Protein AF-L1IWX6-F1 (afdb_monomer)

Nearest PDB structures (foldseek):
  6d6r-assembly1_K  TM=6.798E-01  e=1.701E-07  Homo sapiens
  5vzj-assembly1_K  TM=6.288E-01  e=1.801E-07  Saccharomyces cerevisiae S288C
  2wp8-assembly1_J  TM=6.149E-01  e=2.018E-07  Saccharomyces cerevisiae
  7aju-assembly1_EK  TM=6.086E-01  e=3.369E-07  Saccharomyces cerevisiae S288C
  2ebq-assembly1_A  TM=7.224E-01  e=3.260E-01  Homo sapiens

InterPro domains:
  IPR001876 Zinc finger, RanBP2-type [PS01358] (171-190)
  IPR001876 Zinc finger, RanBP2-type [PS50199] (167-196)
  IPR001876 Zinc finger, RanBP2-type [SM00547] (169-193)
  IPR001900 Ribonuclease II/R [PF00773] (116-286)
  IPR012340 Nucleic acid-binding, OB-fold [SSF50249] (110-285)
  IPR036443 Zinc finger, RanBP2-type superfamily [SSF90209] (168-194)
  IPR050180 RNR Ribonuclease [PTHR23355] (60-284)

Mean predicted aligned error: 15.56 Å

Solvent-accessible surface area (backbone atoms only — not comparable to full-atom values): 18287 Å² total; per-residue (Å²): 124,72,45,75,34,52,41,57,80,83,85,67,50,35,61,46,78,60,82,89,91,53,73,73,55,56,33,38,52,49,69,96,63,95,78,69,79,44,23,36,27,36,31,41,70,49,96,56,88,51,78,78,87,68,96,72,85,88,78,94,72,79,46,43,36,27,38,64,77,45,74,72,38,51,63,94,38,67,70,41,51,50,53,49,51,28,45,69,72,52,56,42,82,62,81,70,80,57,78,89,49,34,60,63,50,54,93,84,51,75,74,53,99,63,83,81,81,88,63,86,88,55,73,68,49,68,88,75,62,94,84,66,54,59,40,48,57,32,38,32,77,47,66,63,95,67,79,65,81,82,65,61,68,73,66,60,72,74,75,71,88,82,85,86,78,88,75,88,46,69,43,62,32,94,84,80,56,53,77,29,59,59,86,54,66,37,33,89,86,76,61,51,65,57,70,87,65,66,62,92,87,69,57,80,81,72,72,59,40,29,41,38,36,44,34,31,42,40,52,66,52,35,45,40,85,89,19,54,46,40,54,48,35,62,74,60,69,51,59,47,77,44,83,40,90,37,100,84,73,45,56,71,34,73,45,60,51,51,60,62,78,41,36,52,41,86,47,15,64,48,86,100,51,93,63,69,56,51,71,50,59,33,35,33,46,76,91,34,81,79,44,114

Sequence (292 aa):
MYHPVRAGFSWERFHMALDDGVQGQQCVVQTKKDTKLNHWGKVKILDGDAQGSDGTGGGNSKMHQAEIVEIYGPVGNFEVELLVYQNFFGVLPSRYPEPSSWKLRSEDEESSSVPREDCTNLFVFSIDNASTRDIDDALSVEFDDEPSAEHVESDFNALQLEQEEVQQGEWSCQVCTFLNESGAVQCSMCETKRSLLAGPADVPLVSGNCKLGIHVSDVASRIGGESGLFSWAKERASSAYHHGPVDDGSKDGSVPMLPPTLAHGVLSLNEGQVRPAVTLWLEIKDFKVVRR

Secondary structure (DSSP, 8-state):
-EEEEE--SSSS-BB----SS-TT--EEEE-SS---SSEEEEEEE----------S-S-----EEEEEEEEEEETT-HHHHHHHHHHHTT-SS--PPPGGGS-PPPSSS-SSSSPPP--TTS-EE----TT-----EEEEEEE-S---TTSHHHHHTT----------S-EE-TTT--EE-TT-SB-TTT--B---S--TTSS------EEEEEEEE-HHHHS-TTSHHHHHHHHH-S-EEESS--TTS-S-EEE-SS-HHIIIIITS--TTS---EEEEEEEEETTEEEE-

Foldseek 3Di:
DKFKWAADDDDWWTWGADDDPDGGATATEDEPDDDDHQWIFIKDWDPDQPPPPDPDDDDPRRHTYIYTPGTQTHHPDPQSVVVNVCVVVCVPPNDADDPVQQPWDDPPPPLDPDDDDDPVPFDKADQDFPPDLQAFKIKGKDWPPDPPPVPPVVLVVVDDDDDDDLDQAWAQDPPRRDTHHSPDQADPGPRHGDDPPDHPVRDPPRFIKMKMKMWGFPPCNTGPCPTPLVVQLVVLVFKDWAQHQDPVRHRIDIRGSGDCCCSSHQRHPDPPDDGDTDIDIFTAGSNDTPDD

Structure (mmCIF, N/CA/C/O backbone):
data_AF-L1IWX6-F1
#
_entry.id   AF-L1IWX6-F1
#
loop_
_atom_site.group_PDB
_atom_site.id
_atom_site.type_symbol
_atom_site.label_atom_id
_atom_site.label_alt_id
_atom_site.label_comp_id
_atom_site.label_asym_id
_atom_site.label_entity_id
_atom_site.label_seq_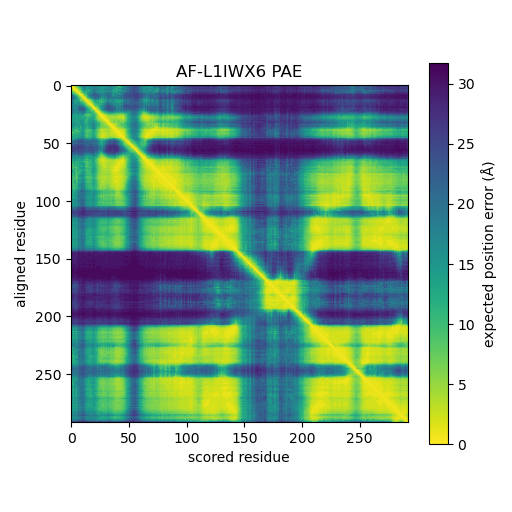id
_atom_site.pdbx_PDB_ins_code
_atom_site.Cartn_x
_atom_site.Cartn_y
_atom_site.Cartn_z
_atom_site.occupancy
_atom_site.B_iso_or_equiv
_atom_site.auth_seq_id
_atom_site.auth_comp_id
_atom_site.auth_asym_id
_atom_site.auth_atom_id
_atom_site.pdbx_PDB_model_num
ATOM 1 N N . MET A 1 1 ? 24.068 -5.281 -17.047 1.00 35.38 1 MET A N 1
ATOM 2 C CA . MET A 1 1 ? 23.276 -4.169 -16.483 1.00 35.38 1 MET A CA 1
ATOM 3 C C . MET A 1 1 ? 22.898 -3.251 -17.640 1.00 35.38 1 MET A C 1
ATOM 5 O O . MET A 1 1 ? 23.732 -3.067 -18.520 1.00 35.38 1 MET A O 1
ATOM 9 N N . TYR A 1 2 ? 21.643 -2.814 -17.734 1.00 37.25 2 TYR A N 1
ATOM 10 C CA . TYR A 1 2 ? 21.159 -1.994 -18.851 1.00 37.25 2 TYR A CA 1
ATOM 11 C C . TYR A 1 2 ? 21.001 -0.546 -18.392 1.00 37.25 2 TYR A C 1
ATOM 13 O O . TYR A 1 2 ? 20.468 -0.312 -17.314 1.00 37.25 2 TYR A O 1
ATOM 21 N N . HIS A 1 3 ? 21.434 0.403 -19.216 1.00 41.44 3 HIS A N 1
ATOM 22 C CA . HIS A 1 3 ? 21.576 1.806 -18.831 1.00 41.44 3 HIS A CA 1
ATOM 23 C C . HIS A 1 3 ? 20.904 2.724 -19.867 1.00 41.44 3 HIS A C 1
ATOM 25 O O . HIS A 1 3 ? 21.158 2.530 -21.061 1.00 41.44 3 HIS A O 1
ATOM 31 N N . PRO A 1 4 ? 20.038 3.679 -19.472 1.00 37.56 4 PRO A N 1
ATOM 32 C CA . PRO A 1 4 ? 19.545 4.711 -20.379 1.00 37.56 4 PRO A CA 1
ATOM 33 C C . PRO A 1 4 ? 20.636 5.711 -20.791 1.00 37.56 4 PRO A C 1
ATOM 35 O O . PRO A 1 4 ? 21.385 6.225 -19.964 1.00 37.56 4 PRO A O 1
ATOM 38 N N . VAL A 1 5 ? 20.721 6.011 -22.086 1.00 49.03 5 VAL A N 1
ATOM 39 C CA . VAL A 1 5 ? 21.754 6.895 -22.651 1.00 49.03 5 VAL A CA 1
ATOM 40 C C . VAL A 1 5 ? 21.123 8.065 -23.403 1.00 49.03 5 VAL A C 1
ATOM 42 O O . VAL A 1 5 ? 20.179 7.869 -24.169 1.00 49.03 5 VAL A O 1
ATOM 45 N N . ARG A 1 6 ? 21.677 9.273 -23.216 1.00 42.31 6 ARG A N 1
ATOM 46 C CA . ARG A 1 6 ? 21.321 10.487 -23.966 1.00 42.31 6 ARG A CA 1
ATOM 47 C C . ARG A 1 6 ? 22.256 10.656 -25.167 1.00 42.31 6 ARG A C 1
ATOM 49 O O . ARG A 1 6 ? 23.465 10.811 -25.014 1.00 42.31 6 ARG A O 1
ATOM 56 N N . ALA A 1 7 ? 21.696 10.651 -26.372 1.00 42.41 7 ALA A N 1
ATOM 57 C CA . ALA A 1 7 ? 22.462 10.814 -27.609 1.00 42.41 7 ALA A CA 1
ATOM 58 C C . ALA A 1 7 ? 22.815 12.284 -27.907 1.00 42.41 7 ALA A C 1
ATOM 60 O O . ALA A 1 7 ? 21.914 13.075 -28.192 1.00 42.41 7 ALA A O 1
ATOM 61 N N . GLY A 1 8 ? 24.109 12.632 -27.904 1.00 33.03 8 GLY A N 1
ATOM 62 C CA . GLY A 1 8 ? 24.638 13.939 -28.324 1.00 33.03 8 GLY A CA 1
ATOM 63 C C . GLY A 1 8 ? 25.675 13.814 -29.455 1.00 33.03 8 GLY A C 1
ATOM 64 O O . GLY A 1 8 ? 26.733 13.254 -29.236 1.00 33.03 8 GLY A O 1
ATOM 65 N N . PHE A 1 9 ? 25.317 14.330 -30.638 1.00 30.45 9 PHE A N 1
ATOM 66 C CA . PHE A 1 9 ? 26.059 14.615 -31.891 1.00 30.45 9 PHE A CA 1
ATOM 67 C C . PHE A 1 9 ? 27.209 13.720 -32.442 1.00 30.45 9 PHE A C 1
ATOM 69 O O . PHE A 1 9 ? 28.289 13.611 -31.882 1.00 30.45 9 PHE A O 1
ATOM 76 N N . SER A 1 10 ? 26.923 13.242 -33.672 1.00 32.47 10 SER A N 1
ATOM 77 C CA . SER A 1 10 ? 27.708 12.771 -34.842 1.00 32.47 10 SER A CA 1
ATOM 78 C C . SER A 1 10 ? 28.975 11.916 -34.674 1.00 32.47 10 SER A C 1
ATOM 80 O O . SER A 1 10 ? 30.010 12.405 -34.239 1.00 32.47 10 SER A O 1
ATOM 82 N N . TRP A 1 11 ? 28.870 10.689 -35.210 1.00 28.22 11 TRP A N 1
ATOM 83 C CA . TRP A 1 11 ? 29.859 9.604 -35.318 1.00 28.22 11 TRP A CA 1
ATOM 84 C C . TRP A 1 11 ? 30.532 9.217 -33.980 1.00 28.22 11 TRP A C 1
ATOM 86 O O . TRP A 1 11 ? 31.522 9.793 -33.552 1.00 28.22 11 TRP A O 1
ATOM 96 N N . GLU A 1 12 ? 29.974 8.171 -33.355 1.00 36.91 12 GLU A N 1
ATOM 97 C CA . GLU A 1 12 ? 30.611 7.281 -32.361 1.00 36.91 12 GLU A CA 1
ATOM 98 C C . GLU A 1 12 ? 30.847 7.731 -30.902 1.00 36.91 12 GLU A C 1
ATOM 100 O O . GLU A 1 12 ? 31.633 7.082 -30.213 1.00 36.91 12 GLU A O 1
ATOM 105 N N . ARG A 1 13 ? 30.157 8.729 -30.329 1.00 34.16 13 ARG A N 1
ATOM 106 C CA . ARG A 1 13 ? 30.254 8.966 -28.865 1.00 34.16 13 ARG A CA 1
ATOM 107 C C . ARG A 1 13 ? 28.919 9.329 -28.224 1.00 34.16 13 ARG A C 1
ATOM 109 O O . ARG A 1 13 ? 28.219 10.218 -28.691 1.00 34.16 13 ARG A O 1
ATOM 116 N N . PHE A 1 14 ? 28.574 8.640 -27.136 1.00 44.06 14 PHE A N 1
ATOM 117 C CA . PHE A 1 14 ? 27.436 8.983 -26.286 1.00 44.06 14 PHE A CA 1
ATOM 118 C C . PHE A 1 14 ? 27.956 9.283 -24.876 1.00 44.06 14 PHE A C 1
ATOM 120 O O . PHE A 1 14 ? 28.837 8.590 -24.370 1.00 44.06 14 PHE A O 1
ATOM 127 N N . HIS A 1 15 ? 27.418 10.317 -24.231 1.00 37.91 15 HIS A N 1
ATOM 128 C CA . HIS A 1 15 ? 27.777 10.673 -22.860 1.00 37.91 15 HIS A CA 1
ATOM 129 C C . HIS A 1 15 ? 26.717 10.114 -21.909 1.00 37.91 15 HIS A C 1
ATOM 131 O O . HIS A 1 15 ? 25.541 10.471 -21.992 1.00 37.91 15 HIS A O 1
ATOM 137 N N . MET A 1 16 ? 27.133 9.204 -21.032 1.00 40.75 16 MET A N 1
ATOM 138 C CA . MET A 1 16 ? 26.275 8.568 -20.037 1.00 40.75 16 MET A CA 1
ATOM 139 C C . MET A 1 16 ? 26.401 9.299 -18.693 1.00 40.75 16 MET A C 1
ATOM 141 O O . MET A 1 16 ? 27.490 9.732 -18.320 1.00 40.75 16 MET A O 1
ATOM 145 N N . ALA A 1 17 ? 25.298 9.408 -17.958 1.00 34.50 17 ALA A N 1
ATOM 146 C CA . ALA A 1 17 ? 25.289 9.780 -16.547 1.00 34.50 17 ALA A CA 1
ATOM 147 C C . ALA A 1 17 ? 24.330 8.828 -15.826 1.00 34.50 17 ALA A C 1
ATOM 149 O O . ALA A 1 17 ? 23.125 9.037 -15.891 1.00 34.50 17 ALA A O 1
ATOM 150 N N . LEU A 1 18 ? 24.855 7.754 -15.225 1.00 34.41 18 LEU A N 1
ATOM 151 C CA . LEU A 1 18 ? 24.125 6.845 -14.328 1.00 34.41 18 LEU A CA 1
ATOM 152 C C . LEU A 1 18 ? 25.077 6.313 -13.248 1.00 34.41 18 LEU A C 1
ATOM 154 O O . LEU A 1 18 ? 26.278 6.205 -13.498 1.00 34.41 18 LEU A O 1
ATOM 158 N N . ASP A 1 19 ? 24.531 6.037 -12.065 1.00 37.28 19 ASP A N 1
ATOM 159 C CA . ASP A 1 19 ? 25.237 6.131 -10.779 1.00 37.28 19 ASP A CA 1
ATOM 160 C C . ASP A 1 19 ? 25.902 4.843 -10.236 1.00 37.28 19 ASP A C 1
ATOM 162 O O . ASP A 1 19 ? 25.671 3.744 -10.739 1.00 37.28 19 ASP A O 1
ATOM 166 N N . ASP A 1 20 ? 26.706 5.053 -9.182 1.00 36.31 20 ASP A N 1
ATOM 167 C CA . ASP A 1 20 ? 27.407 4.145 -8.254 1.00 36.31 20 ASP A CA 1
ATOM 168 C C . ASP A 1 20 ? 28.537 3.265 -8.814 1.00 36.31 20 ASP A C 1
ATOM 170 O O . ASP A 1 20 ? 28.465 2.045 -8.949 1.00 36.31 20 ASP A O 1
ATOM 174 N N . GLY A 1 21 ? 29.662 3.940 -9.075 1.00 39.91 21 GLY A N 1
ATOM 175 C CA . GLY A 1 21 ? 30.979 3.357 -9.373 1.00 39.91 21 GLY A CA 1
ATOM 176 C C . GLY A 1 21 ? 31.579 3.848 -10.691 1.00 39.91 21 GLY A C 1
ATOM 177 O O . GLY A 1 21 ? 32.791 3.778 -10.888 1.00 39.91 21 GLY A O 1
ATOM 178 N N . VAL A 1 22 ? 30.730 4.390 -11.571 1.00 41.56 22 VAL A N 1
ATOM 179 C CA . VAL A 1 22 ? 31.075 4.832 -12.932 1.00 41.56 22 VAL A CA 1
ATOM 180 C C . VAL A 1 22 ? 30.471 6.217 -13.228 1.00 41.56 22 VAL A C 1
ATOM 182 O O . VAL A 1 22 ? 30.052 6.520 -14.343 1.00 41.56 22 VAL A O 1
ATOM 185 N N . GLN A 1 23 ? 30.426 7.108 -12.233 1.00 41.16 23 GLN A N 1
ATOM 186 C CA . GLN A 1 23 ? 30.098 8.510 -12.496 1.00 41.16 23 GLN A CA 1
ATOM 187 C C . GLN A 1 23 ? 31.143 9.110 -13.458 1.00 41.16 23 GLN A C 1
ATOM 189 O O . GLN A 1 23 ? 32.329 9.194 -13.142 1.00 41.16 23 GLN A O 1
ATOM 194 N N . GLY A 1 24 ? 30.702 9.519 -14.651 1.00 48.25 24 GLY A N 1
ATOM 195 C CA . GLY A 1 24 ? 31.499 10.316 -15.591 1.00 48.25 24 GLY A CA 1
ATOM 196 C C . GLY A 1 24 ? 32.374 9.553 -16.592 1.00 48.25 24 GLY A C 1
ATOM 197 O O . GLY A 1 24 ? 33.149 10.196 -17.302 1.00 48.25 24 GLY A O 1
ATOM 198 N N . GLN A 1 25 ? 32.272 8.223 -16.707 1.00 50.91 25 GLN A N 1
ATOM 199 C CA . GLN A 1 25 ? 33.021 7.508 -17.750 1.00 50.91 25 GLN A CA 1
ATOM 200 C C . GLN A 1 25 ? 32.305 7.565 -19.101 1.00 50.91 25 GLN A C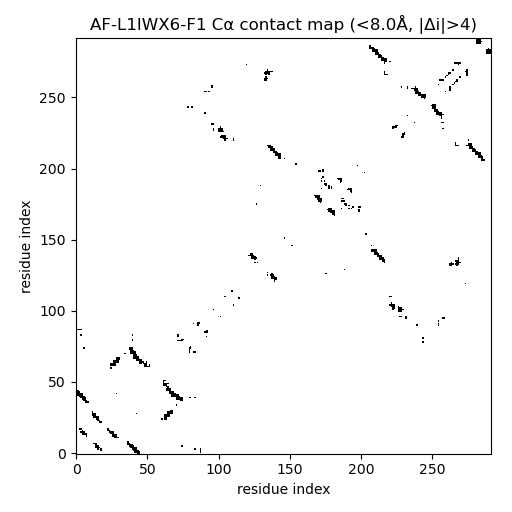 1
ATOM 202 O O . GLN A 1 25 ? 31.121 7.258 -19.235 1.00 50.91 25 GLN A O 1
ATOM 207 N N . GLN A 1 26 ? 33.059 7.958 -20.124 1.00 56.00 26 GLN A N 1
ATOM 208 C CA . GLN A 1 26 ? 32.601 7.969 -21.506 1.00 56.00 26 GLN A CA 1
ATOM 209 C C . GLN A 1 26 ? 32.576 6.538 -22.054 1.00 56.00 26 GLN A C 1
ATOM 211 O O . GLN A 1 26 ? 33.509 5.763 -21.828 1.00 56.00 26 GLN A O 1
ATOM 216 N N . CYS A 1 27 ? 31.523 6.198 -22.797 1.00 62.31 27 CYS A N 1
ATOM 217 C CA . CYS A 1 27 ? 31.422 4.931 -23.507 1.00 62.31 27 CYS A CA 1
ATOM 218 C C . CYS A 1 27 ? 31.200 5.165 -25.005 1.00 62.31 27 CYS A C 1
ATOM 220 O O . CYS A 1 27 ? 30.524 6.106 -25.430 1.00 62.31 27 CYS A O 1
ATOM 222 N N . VAL A 1 28 ? 31.789 4.294 -25.822 1.00 70.81 28 VAL A N 1
ATOM 223 C CA . VAL A 1 28 ? 31.515 4.250 -27.260 1.00 70.81 28 VAL A CA 1
ATOM 224 C C . VAL A 1 28 ? 30.381 3.269 -27.471 1.00 70.81 28 VAL A C 1
ATOM 226 O O . VAL A 1 28 ? 30.522 2.074 -27.211 1.00 70.81 28 VAL A O 1
ATOM 229 N N . VAL A 1 29 ? 29.245 3.782 -27.935 1.00 70.88 29 VAL A N 1
ATOM 230 C CA . VAL A 1 29 ? 28.080 2.956 -28.238 1.00 70.88 29 VAL A CA 1
ATOM 231 C C . VAL A 1 29 ? 28.021 2.724 -29.741 1.00 70.88 29 VAL A C 1
ATOM 233 O O . VAL A 1 29 ? 27.907 3.670 -30.521 1.00 70.88 29 VAL A O 1
ATOM 236 N N . GLN A 1 30 ? 28.080 1.460 -30.141 1.00 70.50 30 GLN A N 1
ATOM 237 C CA . GLN A 1 30 ? 27.896 1.034 -31.520 1.00 70.50 30 GLN A CA 1
ATOM 238 C C . GLN A 1 30 ? 26.435 0.641 -31.764 1.00 70.50 30 GLN A C 1
ATOM 240 O O . GLN A 1 30 ? 25.735 0.137 -30.883 1.00 70.50 30 GLN A O 1
ATOM 245 N N . THR A 1 31 ? 25.957 0.871 -32.984 1.00 68.38 31 THR A N 1
ATOM 246 C CA . THR A 1 31 ? 24.600 0.507 -33.396 1.00 68.38 31 THR A CA 1
ATOM 247 C C . THR A 1 31 ? 24.588 0.072 -34.854 1.00 68.38 31 THR A C 1
ATOM 249 O O . THR A 1 31 ? 25.222 0.691 -35.703 1.00 68.38 31 THR A O 1
ATOM 252 N N . LYS A 1 32 ? 23.844 -0.998 -35.147 1.00 69.25 32 LYS A N 1
ATOM 253 C CA . LYS A 1 32 ? 23.510 -1.422 -36.519 1.00 69.25 32 LYS A CA 1
ATOM 254 C C . LYS A 1 32 ? 22.160 -0.871 -36.989 1.00 69.25 32 LYS A C 1
ATOM 256 O O . LYS A 1 32 ? 21.778 -1.088 -38.133 1.00 69.25 32 LYS A O 1
ATOM 261 N N . LYS A 1 33 ? 21.413 -0.226 -36.087 1.00 65.94 33 LYS A N 1
ATOM 262 C CA . LYS A 1 33 ? 20.108 0.387 -36.348 1.00 65.94 33 LYS A CA 1
ATOM 263 C C . LYS A 1 33 ? 20.284 1.888 -36.531 1.00 65.94 33 LYS A C 1
ATOM 265 O O . LYS A 1 33 ? 21.056 2.499 -35.789 1.00 65.94 33 LYS A O 1
ATOM 270 N N . ASP A 1 34 ? 19.520 2.471 -37.449 1.00 70.44 34 ASP A N 1
ATOM 271 C CA . ASP A 1 34 ? 19.434 3.923 -37.580 1.00 70.44 34 ASP A CA 1
ATOM 272 C C . ASP A 1 34 ? 18.938 4.538 -36.269 1.00 70.44 34 ASP A C 1
ATOM 274 O O . ASP A 1 34 ? 17.900 4.156 -35.723 1.00 70.44 34 ASP A O 1
ATOM 278 N N . THR A 1 35 ? 19.694 5.502 -35.756 1.00 65.25 35 THR A N 1
ATOM 279 C CA . THR A 1 35 ? 19.360 6.236 -34.534 1.00 65.25 35 THR A CA 1
ATOM 280 C C . THR A 1 35 ? 18.972 7.667 -34.853 1.00 65.25 35 THR A C 1
ATOM 282 O O . THR A 1 35 ? 19.509 8.276 -35.778 1.00 65.25 35 THR A O 1
ATOM 285 N N . LYS A 1 36 ? 18.093 8.244 -34.032 1.00 67.69 36 LYS A N 1
ATOM 286 C CA . LYS A 1 36 ? 17.776 9.674 -34.061 1.00 67.69 36 LYS A CA 1
ATOM 287 C C . LYS A 1 36 ? 18.486 10.389 -32.913 1.00 67.69 36 LYS A C 1
ATOM 289 O O . LYS A 1 36 ? 18.627 9.843 -31.821 1.00 67.69 36 LYS A O 1
ATOM 294 N N . LEU A 1 37 ? 18.929 11.619 -33.167 1.00 67.75 37 LEU A N 1
ATOM 295 C CA . LEU A 1 37 ? 19.516 12.491 -32.145 1.00 67.75 37 LEU A CA 1
ATOM 296 C C . LEU A 1 37 ? 18.509 12.755 -31.015 1.00 67.75 37 LEU A C 1
ATOM 298 O O . LEU A 1 37 ? 17.300 12.747 -31.253 1.00 67.75 37 LEU A O 1
ATOM 302 N N . ASN A 1 38 ? 19.005 13.023 -29.802 1.00 73.00 38 ASN A N 1
ATOM 303 C CA . ASN A 1 38 ? 18.179 13.329 -28.628 1.00 73.00 38 ASN A CA 1
ATOM 304 C C . ASN A 1 38 ? 17.106 12.269 -28.345 1.00 73.00 38 ASN A C 1
ATOM 306 O O . ASN A 1 38 ? 15.947 12.610 -28.130 1.00 73.00 38 ASN A O 1
ATOM 310 N N . HIS A 1 39 ? 17.479 10.992 -28.379 1.00 80.81 39 HIS A N 1
ATOM 311 C CA . HIS A 1 39 ? 16.617 9.898 -27.945 1.00 80.81 39 HIS A CA 1
ATOM 312 C C . HIS A 1 39 ? 17.249 9.155 -26.773 1.00 80.81 39 HIS A C 1
ATOM 314 O O . HIS A 1 39 ? 18.473 9.020 -26.701 1.00 80.81 39 HIS A O 1
ATOM 320 N N . TRP A 1 40 ? 16.395 8.672 -25.879 1.00 80.94 40 TRP A N 1
ATOM 321 C CA . TRP A 1 40 ? 16.743 7.695 -24.867 1.00 80.94 40 TRP A CA 1
ATOM 322 C C . TRP A 1 40 ? 16.893 6.318 -25.505 1.00 80.94 40 TRP A C 1
ATOM 324 O O . TRP A 1 40 ? 16.061 5.898 -26.313 1.00 80.94 40 TRP A O 1
ATOM 334 N N . GLY A 1 41 ? 17.937 5.595 -25.116 1.00 80.44 41 GLY A N 1
ATOM 335 C CA . GLY A 1 41 ? 18.148 4.214 -25.534 1.00 80.44 41 GLY A CA 1
ATOM 336 C C . GLY A 1 41 ? 18.730 3.359 -24.421 1.00 80.44 41 GLY A C 1
ATOM 337 O O . GLY A 1 41 ? 19.444 3.856 -23.556 1.00 80.44 41 GLY A O 1
ATOM 338 N N . LYS A 1 42 ? 18.415 2.067 -24.458 1.00 79.81 42 LYS A N 1
ATOM 339 C CA . LYS A 1 42 ? 18.952 1.030 -23.582 1.00 79.81 42 LYS A CA 1
ATOM 340 C C . LYS A 1 42 ? 20.201 0.442 -24.220 1.00 79.81 42 LYS A C 1
ATOM 342 O O . LYS A 1 42 ? 20.129 -0.062 -25.342 1.00 79.81 42 LYS A O 1
ATOM 347 N N . VAL A 1 43 ? 21.318 0.448 -23.501 1.00 78.00 43 VAL A N 1
ATOM 348 C CA . VAL A 1 43 ? 22.569 -0.153 -23.987 1.00 78.00 43 VAL A CA 1
ATOM 349 C C . VAL A 1 43 ? 22.960 -1.397 -23.198 1.00 78.00 43 VAL A C 1
ATOM 351 O O . VAL A 1 43 ? 22.650 -1.519 -22.011 1.00 78.00 43 VAL A O 1
ATOM 354 N N . LYS A 1 44 ? 23.658 -2.319 -23.861 1.00 77.88 44 LYS A N 1
ATOM 355 C CA . LYS A 1 44 ? 24.363 -3.445 -23.244 1.00 77.88 44 LYS A CA 1
ATOM 356 C C . LYS A 1 44 ? 25.859 -3.157 -23.305 1.00 77.88 44 LYS A C 1
ATOM 358 O O . LYS A 1 44 ? 26.405 -3.047 -24.399 1.00 77.88 44 LYS A O 1
ATOM 363 N N . ILE A 1 45 ? 26.509 -3.046 -22.148 1.00 79.12 45 ILE A N 1
ATOM 364 C CA . ILE A 1 45 ? 27.972 -2.940 -22.080 1.00 79.12 45 ILE A CA 1
ATOM 365 C C . ILE A 1 45 ? 28.580 -4.249 -22.595 1.00 79.12 45 ILE A C 1
ATOM 367 O O . ILE A 1 45 ? 28.116 -5.333 -22.235 1.00 79.12 45 ILE A O 1
ATOM 371 N N . LEU A 1 46 ? 29.570 -4.136 -23.476 1.00 78.44 46 LEU A N 1
ATOM 372 C CA . LEU A 1 46 ? 30.306 -5.264 -24.028 1.00 78.44 46 LEU A CA 1
ATOM 373 C C . LEU A 1 46 ? 31.537 -5.521 -23.159 1.00 78.44 46 LEU A C 1
ATOM 375 O O . LEU A 1 46 ? 32.296 -4.598 -22.855 1.00 78.44 46 LEU A O 1
ATOM 379 N N . ASP A 1 47 ? 31.741 -6.778 -22.776 1.00 68.75 47 ASP A N 1
ATOM 380 C CA . ASP A 1 47 ? 32.946 -7.196 -22.067 1.00 68.75 47 ASP A CA 1
ATOM 381 C C . ASP A 1 47 ? 34.117 -7.186 -23.058 1.00 68.75 47 ASP A C 1
ATOM 383 O O . ASP A 1 47 ? 34.263 -8.081 -23.891 1.00 68.75 47 ASP A O 1
ATOM 387 N N . GLY A 1 48 ? 34.922 -6.126 -23.018 1.00 59.50 48 GLY A N 1
ATOM 388 C CA . GLY A 1 48 ? 36.051 -5.967 -23.924 1.00 59.50 48 GLY A CA 1
ATOM 389 C C . GLY A 1 48 ? 36.871 -4.723 -23.620 1.00 59.50 48 GLY A C 1
ATOM 390 O O . GLY A 1 48 ? 36.391 -3.595 -23.725 1.00 59.50 48 GLY A O 1
ATOM 391 N N . ASP A 1 49 ? 38.134 -4.935 -23.264 1.00 47.78 49 ASP A N 1
ATOM 392 C CA . ASP A 1 49 ? 39.149 -3.894 -23.179 1.00 47.78 49 ASP A CA 1
ATOM 393 C C . ASP A 1 49 ? 39.415 -3.369 -24.589 1.00 47.78 49 ASP A C 1
ATOM 395 O O . ASP A 1 49 ? 40.225 -3.926 -25.330 1.00 47.78 49 ASP A O 1
ATOM 399 N N . ALA A 1 50 ? 38.757 -2.282 -24.982 1.00 48.38 50 ALA A N 1
ATOM 400 C CA . ALA A 1 50 ? 39.268 -1.502 -26.092 1.00 48.38 50 ALA A CA 1
ATOM 401 C C . ALA A 1 50 ? 40.553 -0.817 -25.606 1.00 48.38 50 ALA A C 1
ATOM 403 O O . ALA A 1 50 ? 40.510 0.168 -24.866 1.00 48.38 50 ALA A O 1
ATOM 404 N N . GLN A 1 51 ? 41.712 -1.352 -25.999 1.00 43.28 51 GLN A N 1
ATOM 405 C CA . GLN A 1 51 ? 42.939 -0.565 -26.018 1.00 43.28 51 GLN A CA 1
ATOM 406 C C . GLN A 1 51 ? 42.701 0.604 -26.975 1.00 43.28 51 GLN A C 1
ATOM 408 O O . GLN A 1 51 ? 42.753 0.445 -28.192 1.00 43.28 51 GLN A O 1
ATOM 413 N N . GLY A 1 52 ? 42.391 1.775 -26.423 1.00 43.75 52 GLY A N 1
ATOM 414 C CA . GLY A 1 52 ? 42.404 3.015 -27.179 1.00 43.75 52 GLY A CA 1
ATOM 415 C C . GLY A 1 52 ? 43.842 3.318 -27.572 1.00 43.75 52 GLY A C 1
ATOM 416 O O . GLY A 1 52 ? 44.604 3.860 -26.776 1.00 43.75 52 GLY A O 1
ATOM 417 N N . SER A 1 53 ? 44.237 2.943 -28.785 1.00 40.88 53 SER A N 1
ATOM 418 C CA . SER A 1 53 ? 45.426 3.499 -29.414 1.00 40.88 53 SER A CA 1
ATOM 419 C C . SER A 1 53 ? 45.070 4.887 -29.933 1.00 40.88 53 SER A C 1
ATOM 421 O O . SER A 1 53 ? 44.746 5.042 -31.106 1.00 40.88 53 SER A O 1
ATOM 423 N N . ASP A 1 54 ? 45.121 5.889 -29.061 1.00 40.00 54 ASP A N 1
ATOM 424 C CA . ASP A 1 54 ? 45.326 7.257 -29.518 1.00 40.00 54 ASP A CA 1
ATOM 425 C C . ASP A 1 54 ? 46.639 7.752 -28.926 1.00 40.00 54 ASP A C 1
ATOM 427 O O . ASP A 1 54 ? 46.796 7.995 -27.726 1.00 40.00 54 ASP A O 1
ATOM 431 N N . GLY A 1 55 ? 47.644 7.800 -29.796 1.00 47.44 55 GLY A N 1
ATOM 432 C CA . GLY A 1 55 ? 48.916 8.414 -29.491 1.00 47.44 55 GLY A CA 1
ATOM 433 C C . GLY A 1 55 ? 48.695 9.904 -29.313 1.00 47.44 55 GLY A C 1
ATOM 434 O O . GLY A 1 55 ? 48.646 10.628 -30.295 1.00 47.44 55 GLY A O 1
ATOM 435 N N . THR A 1 56 ? 48.535 10.353 -28.073 1.00 39.97 56 THR A N 1
ATOM 436 C CA . THR A 1 56 ? 49.182 11.537 -27.482 1.00 39.97 56 THR A CA 1
ATOM 437 C C . THR A 1 56 ? 48.596 11.804 -26.090 1.00 39.97 56 THR A C 1
ATOM 439 O O . THR A 1 56 ? 47.500 12.317 -25.947 1.00 39.97 56 THR A O 1
ATOM 442 N N . GLY A 1 57 ? 49.383 11.486 -25.058 1.00 39.56 57 GLY A N 1
ATOM 443 C CA . GLY A 1 57 ? 49.394 12.199 -23.775 1.00 39.56 57 GLY A CA 1
ATOM 444 C C . GLY A 1 57 ? 48.195 12.052 -22.825 1.00 39.56 57 GLY A C 1
ATOM 445 O O . GLY A 1 57 ? 47.217 12.772 -22.934 1.00 39.56 57 GLY A O 1
ATOM 446 N N . GLY A 1 58 ? 48.401 11.277 -21.753 1.00 37.28 58 GLY A N 1
ATOM 447 C CA . GLY A 1 58 ? 47.922 11.637 -20.409 1.00 37.28 58 GLY A CA 1
ATOM 448 C C . GLY A 1 58 ? 46.519 11.171 -20.001 1.00 37.28 58 GLY A C 1
ATOM 449 O O . GLY A 1 58 ? 45.571 11.940 -20.065 1.00 37.28 58 GLY A O 1
ATOM 450 N N . GLY A 1 59 ? 46.434 9.959 -19.438 1.00 41.31 59 GLY A N 1
ATOM 451 C CA . GLY A 1 59 ? 45.284 9.476 -18.660 1.00 41.31 59 GLY A CA 1
ATOM 452 C C . GLY A 1 59 ? 44.704 8.170 -19.203 1.00 41.31 59 GLY A C 1
ATOM 453 O O . GLY A 1 59 ? 43.964 8.177 -20.178 1.00 41.31 59 GLY A O 1
ATOM 454 N N . ASN A 1 60 ? 45.023 7.036 -18.570 1.00 43.81 60 ASN A N 1
ATOM 455 C CA . ASN A 1 60 ? 44.462 5.721 -18.912 1.00 43.81 60 ASN A CA 1
ATOM 456 C C . ASN A 1 60 ? 42.993 5.622 -18.447 1.00 43.81 60 ASN A C 1
ATOM 458 O O . ASN A 1 60 ? 42.670 4.914 -17.495 1.00 43.81 60 ASN A O 1
ATOM 462 N N . SER A 1 61 ? 42.088 6.348 -19.100 1.00 53.88 61 SER A N 1
ATOM 463 C CA . SER A 1 61 ? 40.647 6.143 -18.955 1.00 53.88 61 SER A CA 1
ATOM 464 C C . SER A 1 61 ? 40.224 5.061 -19.943 1.00 53.88 61 SER A C 1
ATOM 466 O O . SER A 1 61 ? 40.098 5.301 -21.140 1.00 53.88 61 SER A O 1
ATOM 468 N N . LYS A 1 62 ? 40.060 3.836 -19.443 1.00 60.25 62 LYS A N 1
ATOM 469 C CA . LYS A 1 62 ? 39.578 2.687 -20.214 1.00 60.25 62 LYS A CA 1
ATOM 470 C C . LYS A 1 62 ? 38.183 3.007 -20.764 1.00 60.25 62 LYS A C 1
ATOM 472 O O . LYS A 1 62 ? 37.239 3.156 -19.996 1.00 60.25 62 LYS A O 1
ATOM 477 N N . MET A 1 63 ? 38.068 3.178 -22.079 1.00 61.78 63 MET A N 1
ATOM 478 C CA . MET A 1 63 ? 36.809 3.565 -22.715 1.00 61.78 63 MET A CA 1
ATOM 479 C C . MET A 1 63 ? 35.959 2.316 -22.959 1.00 61.78 63 MET A C 1
ATOM 481 O O . MET A 1 63 ? 36.346 1.426 -23.716 1.00 61.78 63 MET A O 1
ATOM 485 N N . HIS A 1 64 ? 34.815 2.232 -22.285 1.00 68.31 64 HIS A N 1
ATOM 486 C CA . HIS A 1 64 ? 33.926 1.076 -22.367 1.00 68.31 64 HIS A CA 1
ATOM 487 C C . HIS A 1 64 ? 33.161 1.057 -23.697 1.00 68.31 64 HIS A C 1
ATOM 489 O O . HIS A 1 64 ? 32.684 2.096 -24.158 1.00 68.31 64 HIS A O 1
ATOM 495 N N . GLN A 1 65 ? 33.022 -0.122 -24.310 1.00 75.69 65 GLN A N 1
ATOM 496 C CA . GLN A 1 65 ? 32.177 -0.316 -25.491 1.00 75.69 65 GLN A CA 1
ATOM 497 C C . GLN A 1 65 ? 30.783 -0.803 -25.092 1.00 75.69 65 GLN A C 1
ATOM 499 O O . GLN A 1 65 ? 30.626 -1.558 -24.132 1.00 75.69 65 GLN A O 1
ATOM 504 N N . ALA A 1 66 ? 29.765 -0.389 -25.839 1.00 77.81 66 ALA A N 1
ATOM 505 C CA . ALA A 1 66 ? 28.391 -0.827 -25.635 1.00 77.81 66 ALA A CA 1
ATOM 506 C C . ALA A 1 66 ? 27.635 -0.961 -26.963 1.00 77.81 66 ALA A C 1
ATOM 508 O O . ALA A 1 66 ? 27.995 -0.337 -27.958 1.00 77.81 66 ALA A O 1
ATOM 509 N N . GLU A 1 67 ? 26.559 -1.741 -26.971 1.00 79.50 67 GLU A N 1
ATOM 510 C CA . GLU A 1 67 ? 25.643 -1.869 -28.109 1.00 79.50 67 GLU A CA 1
ATOM 511 C C . GLU A 1 67 ? 24.245 -1.360 -27.735 1.00 79.50 67 GLU A C 1
ATOM 513 O O . GLU A 1 67 ? 23.756 -1.635 -26.634 1.00 79.50 67 GLU A O 1
ATOM 518 N N . ILE A 1 68 ? 23.583 -0.639 -28.648 1.00 81.00 68 ILE A N 1
ATOM 519 C CA . ILE A 1 68 ? 22.169 -0.264 -28.480 1.00 81.00 68 ILE A CA 1
ATOM 520 C C . ILE A 1 68 ? 21.285 -1.505 -28.601 1.00 81.00 68 ILE A C 1
ATOM 522 O O . ILE A 1 68 ? 21.245 -2.171 -29.634 1.00 81.00 68 ILE A O 1
ATOM 526 N N . VAL A 1 69 ? 20.501 -1.759 -27.559 1.00 79.44 69 VAL A N 1
ATOM 527 C CA . VAL A 1 69 ? 19.524 -2.852 -27.500 1.00 79.44 69 VAL A CA 1
ATOM 528 C C . VAL A 1 69 ? 18.147 -2.355 -27.927 1.00 79.44 69 VAL A C 1
ATOM 530 O O . VAL A 1 69 ? 17.472 -2.985 -28.744 1.00 79.44 69 VAL A O 1
ATOM 533 N N . GLU A 1 70 ? 17.755 -1.191 -27.416 1.00 80.69 70 GLU A N 1
ATOM 534 C CA . GLU A 1 70 ? 16.416 -0.629 -27.570 1.00 80.69 70 GLU A CA 1
ATOM 535 C C . GLU A 1 70 ? 16.482 0.900 -27.611 1.00 80.69 70 GLU A C 1
ATOM 537 O O . GLU A 1 70 ? 17.336 1.504 -26.963 1.00 80.69 70 GLU A O 1
ATOM 542 N N . ILE A 1 71 ? 15.594 1.530 -28.379 1.00 84.12 71 ILE A N 1
ATOM 543 C CA . ILE A 1 71 ? 15.425 2.986 -28.414 1.00 84.12 71 ILE A CA 1
ATOM 544 C C . ILE A 1 71 ? 14.042 3.266 -27.841 1.00 84.12 71 ILE A C 1
ATOM 546 O O . ILE A 1 71 ? 13.056 2.797 -28.401 1.00 84.12 71 ILE A O 1
ATOM 550 N N . TYR A 1 72 ? 13.981 4.020 -26.747 1.00 83.50 72 TYR A N 1
ATOM 551 C CA . TYR A 1 72 ? 12.724 4.321 -26.068 1.00 83.50 72 TYR A CA 1
ATOM 552 C C . TYR A 1 72 ? 11.971 5.470 -26.745 1.00 83.50 72 TYR A C 1
ATOM 554 O O . TYR A 1 72 ? 10.771 5.372 -26.964 1.00 83.50 72 TYR A O 1
ATOM 562 N N . GLY A 1 73 ? 12.660 6.551 -27.119 1.00 85.94 73 GLY A N 1
ATOM 563 C CA . GLY A 1 73 ? 12.007 7.711 -27.731 1.00 85.94 73 GLY A CA 1
ATOM 564 C C . GLY A 1 73 ? 12.736 9.027 -27.467 1.00 85.94 73 GLY A C 1
ATOM 565 O O . GLY A 1 73 ? 13.843 9.004 -26.931 1.00 85.94 73 GLY A O 1
ATOM 566 N N . PRO A 1 74 ? 12.159 10.172 -27.865 1.00 85.38 74 PRO A N 1
ATOM 567 C CA . PRO A 1 74 ? 12.798 11.478 -27.734 1.00 85.38 74 PRO A CA 1
ATOM 568 C C . PRO A 1 74 ? 12.989 11.922 -26.275 1.00 85.38 74 PRO A C 1
ATOM 570 O O . PRO A 1 74 ? 12.142 11.696 -25.417 1.00 85.38 74 PRO A O 1
ATOM 573 N N . VAL A 1 75 ? 14.097 12.612 -26.016 1.00 81.12 75 VAL A N 1
ATOM 574 C CA . VAL A 1 75 ? 14.385 13.316 -24.755 1.00 81.12 75 VAL A CA 1
ATOM 575 C C . VAL A 1 75 ? 13.448 14.520 -24.612 1.00 81.12 75 VAL A C 1
ATOM 577 O O . VAL A 1 75 ? 13.155 15.190 -25.603 1.00 81.12 75 VAL A O 1
ATOM 580 N N . GLY A 1 76 ? 12.999 14.811 -23.389 1.00 81.31 76 GLY A N 1
ATOM 581 C CA . GLY A 1 76 ? 12.020 15.859 -23.092 1.00 81.31 76 GLY A CA 1
ATOM 582 C C . GLY A 1 76 ? 10.566 15.443 -23.326 1.00 81.31 76 GLY A C 1
ATOM 583 O O . GLY A 1 76 ? 9.660 16.239 -23.090 1.00 81.31 76 GLY A O 1
ATOM 584 N N . ASN A 1 77 ? 10.318 14.215 -23.794 1.00 86.56 77 ASN A N 1
ATOM 585 C CA . ASN A 1 77 ? 8.975 13.653 -23.834 1.00 86.56 77 ASN A CA 1
ATOM 586 C C . ASN A 1 77 ? 8.662 12.961 -22.500 1.00 86.56 77 ASN A C 1
ATOM 588 O O . ASN A 1 77 ? 9.377 12.045 -22.098 1.00 86.56 77 ASN A O 1
ATOM 592 N N . PHE A 1 78 ? 7.578 13.387 -21.849 1.00 85.88 78 PHE A N 1
ATOM 593 C CA . PHE A 1 78 ? 7.181 12.915 -20.520 1.00 85.88 78 PHE A CA 1
ATOM 594 C C . PHE A 1 78 ? 7.002 11.391 -20.439 1.00 85.88 78 PHE A C 1
ATOM 596 O O . PHE A 1 78 ? 7.561 10.764 -19.544 1.00 85.88 78 PHE A O 1
ATOM 603 N N . GLU A 1 79 ? 6.273 10.784 -21.379 1.00 85.62 79 GLU A N 1
ATOM 604 C CA . GLU A 1 79 ? 5.994 9.340 -21.362 1.00 85.62 79 GLU A CA 1
ATOM 605 C C . GLU A 1 79 ? 7.277 8.518 -21.537 1.00 85.62 79 GLU A C 1
ATOM 607 O O . GLU A 1 79 ? 7.483 7.517 -20.850 1.00 85.62 79 GLU A O 1
ATOM 612 N N . VAL A 1 80 ? 8.178 8.974 -22.413 1.00 85.50 80 VAL A N 1
ATOM 613 C CA . VAL A 1 80 ? 9.483 8.337 -22.628 1.00 85.50 80 VAL A CA 1
ATOM 614 C C . VAL A 1 80 ? 10.361 8.459 -21.385 1.00 85.50 80 VAL A C 1
ATOM 616 O O . VAL A 1 80 ? 10.989 7.481 -20.987 1.00 85.50 80 VAL A O 1
ATOM 619 N N . GLU A 1 81 ? 10.430 9.641 -20.774 1.00 86.19 81 GLU A N 1
ATOM 620 C CA . GLU A 1 81 ? 11.249 9.862 -19.578 1.00 86.19 81 GLU A CA 1
ATOM 621 C C . GLU A 1 81 ? 10.742 9.046 -18.393 1.00 86.19 81 GLU A C 1
ATOM 623 O O . GLU A 1 81 ? 11.540 8.394 -17.716 1.00 86.19 81 GLU A O 1
ATOM 628 N N . LEU A 1 82 ? 9.425 8.997 -18.194 1.00 84.88 82 LEU A N 1
ATOM 629 C CA . LEU A 1 82 ? 8.817 8.161 -17.170 1.00 84.88 82 LEU A CA 1
ATOM 630 C C . LEU A 1 82 ? 9.152 6.680 -17.391 1.00 84.88 82 LEU A C 1
ATOM 632 O O . LEU A 1 82 ? 9.641 6.033 -16.468 1.00 84.88 82 LEU A O 1
ATOM 636 N N . LEU A 1 83 ? 8.985 6.165 -18.615 1.00 83.31 83 LEU A N 1
ATOM 637 C CA . LEU A 1 83 ? 9.334 4.782 -18.962 1.00 83.31 83 LEU A CA 1
ATOM 638 C C . LEU A 1 83 ? 10.819 4.476 -18.709 1.00 83.31 83 LEU A C 1
ATOM 640 O O . LEU A 1 83 ? 11.172 3.390 -18.241 1.00 83.31 83 LEU A O 1
ATOM 644 N N . VAL A 1 84 ? 11.702 5.423 -19.028 1.00 83.75 84 VAL A N 1
ATOM 645 C CA . VAL A 1 84 ? 13.146 5.301 -18.810 1.00 83.75 84 VAL A CA 1
ATOM 646 C C . VAL A 1 84 ? 13.467 5.189 -17.325 1.00 83.75 84 VAL A C 1
ATOM 648 O O . VAL A 1 84 ? 14.194 4.271 -16.942 1.00 83.75 84 VAL A O 1
ATOM 651 N N . TYR A 1 85 ? 12.910 6.067 -16.488 1.00 84.12 85 TYR A N 1
ATOM 652 C CA . TYR A 1 85 ? 13.109 6.002 -15.041 1.00 84.12 85 TYR A CA 1
ATOM 653 C C . TYR A 1 85 ? 12.491 4.743 -14.439 1.00 84.12 85 TYR A C 1
ATOM 655 O O . TYR A 1 85 ? 13.126 4.089 -13.614 1.00 84.12 85 TYR A O 1
ATOM 663 N N . GLN A 1 86 ? 11.303 4.349 -14.895 1.00 83.44 86 GLN A N 1
ATOM 664 C CA . GLN A 1 86 ? 10.651 3.126 -14.440 1.00 83.44 86 GLN A CA 1
ATOM 665 C C . GLN A 1 86 ? 11.491 1.881 -14.749 1.00 83.44 86 GLN A C 1
ATOM 667 O O . GLN A 1 86 ? 11.625 1.015 -13.888 1.00 83.44 86 GLN A O 1
ATOM 672 N N . ASN A 1 87 ? 12.104 1.806 -15.932 1.00 82.12 87 ASN A N 1
ATOM 673 C CA . ASN A 1 87 ? 13.033 0.724 -16.264 1.00 82.12 87 ASN A CA 1
ATOM 674 C C . ASN A 1 87 ? 14.333 0.809 -15.462 1.00 82.12 87 ASN A C 1
ATOM 676 O O . ASN A 1 87 ? 14.843 -0.218 -15.017 1.00 82.12 87 ASN A O 1
ATOM 680 N N . PHE A 1 88 ? 14.889 2.012 -15.304 1.00 80.94 88 PHE A N 1
ATOM 681 C CA . PHE A 1 88 ? 16.168 2.216 -14.628 1.00 80.94 88 PHE A CA 1
ATOM 682 C C . PHE A 1 88 ? 16.103 1.838 -13.146 1.00 80.94 88 PHE A C 1
ATOM 684 O O . PHE A 1 88 ? 16.975 1.121 -12.664 1.00 80.94 88 PHE A O 1
ATOM 691 N N . PHE A 1 89 ? 15.041 2.250 -12.454 1.00 80.56 89 PHE A N 1
ATOM 692 C CA . PHE A 1 89 ? 14.813 1.933 -11.043 1.00 80.56 89 PHE A CA 1
ATOM 693 C C . PHE A 1 89 ? 14.075 0.604 -10.823 1.00 80.56 89 PHE A C 1
ATOM 695 O O . PHE A 1 89 ? 13.710 0.285 -9.697 1.00 80.56 89 PHE A O 1
ATOM 702 N N . GLY A 1 90 ? 13.830 -0.180 -11.880 1.00 76.75 90 GLY A N 1
ATOM 703 C CA . GLY A 1 90 ? 13.169 -1.484 -11.764 1.00 76.75 90 GLY A CA 1
ATOM 704 C C . GLY A 1 90 ? 11.704 -1.421 -11.311 1.00 76.75 90 GLY A C 1
ATOM 705 O O . GLY A 1 90 ? 11.169 -2.416 -10.824 1.00 76.75 90 GLY A O 1
ATOM 706 N N . VAL A 1 91 ? 11.044 -0.273 -11.483 1.00 84.25 91 VAL A N 1
ATOM 707 C CA . VAL A 1 91 ? 9.612 -0.093 -11.210 1.00 84.25 91 VAL A CA 1
ATOM 708 C C . VAL A 1 91 ? 8.783 -0.859 -12.240 1.00 84.25 91 VAL A C 1
ATOM 710 O O . VAL A 1 91 ? 7.910 -1.634 -11.856 1.00 84.25 91 VAL A O 1
ATOM 713 N N . LEU A 1 92 ? 9.087 -0.708 -13.538 1.00 81.56 92 LEU A N 1
ATOM 714 C CA . LEU A 1 92 ? 8.460 -1.474 -14.621 1.00 81.56 92 LEU A CA 1
ATOM 715 C C . LEU A 1 92 ? 9.497 -2.005 -15.628 1.00 81.56 92 LEU A C 1
ATOM 717 O O . LEU A 1 92 ? 10.430 -1.283 -15.973 1.00 81.56 92 LEU A O 1
ATOM 721 N N . PRO A 1 93 ? 9.317 -3.232 -16.156 1.00 79.25 93 PRO A N 1
ATOM 722 C CA . PRO A 1 93 ? 8.370 -4.236 -15.677 1.00 79.25 93 PRO A CA 1
ATOM 723 C C . PRO A 1 93 ? 8.800 -4.761 -14.302 1.00 79.25 93 PRO A C 1
ATOM 725 O O . PRO A 1 93 ? 9.950 -5.161 -14.114 1.00 79.25 93 PRO A O 1
ATOM 728 N N . SER A 1 94 ? 7.866 -4.802 -13.353 1.00 85.06 94 SER A N 1
ATOM 729 C CA . SER A 1 94 ? 8.147 -5.356 -12.033 1.00 85.06 94 SER A CA 1
ATOM 730 C C . SER A 1 94 ? 8.125 -6.877 -12.085 1.00 85.06 94 SER A C 1
ATOM 732 O O . SER A 1 94 ? 7.111 -7.486 -12.427 1.00 85.06 94 SER A O 1
ATOM 734 N N . ARG A 1 95 ? 9.255 -7.505 -11.764 1.00 88.50 95 ARG A N 1
ATOM 735 C CA . ARG A 1 95 ? 9.399 -8.964 -11.778 1.00 88.50 95 ARG A CA 1
ATOM 736 C C . ARG A 1 95 ? 9.289 -9.502 -10.363 1.00 88.50 95 ARG A C 1
ATOM 738 O O . ARG A 1 95 ? 10.300 -9.742 -9.713 1.00 88.50 95 ARG A O 1
ATOM 745 N N . TYR A 1 96 ? 8.056 -9.658 -9.893 1.00 91.94 96 TYR A N 1
ATOM 746 C CA . TYR A 1 96 ? 7.795 -10.291 -8.604 1.00 91.94 96 TYR A CA 1
ATOM 747 C C . TYR A 1 96 ? 8.352 -11.723 -8.563 1.00 91.94 96 TYR A C 1
ATOM 749 O O . TYR A 1 96 ? 8.419 -12.385 -9.603 1.00 91.94 96 TYR A O 1
ATOM 757 N N . PRO A 1 97 ? 8.727 -12.223 -7.375 1.00 92.88 97 PRO A N 1
ATOM 758 C CA . PRO A 1 97 ? 9.141 -13.608 -7.219 1.00 92.88 97 PRO A CA 1
ATOM 759 C C . PRO A 1 97 ? 7.992 -14.561 -7.577 1.00 92.88 97 PRO A C 1
ATOM 761 O O . PRO A 1 97 ? 6.821 -14.234 -7.386 1.00 92.88 97 PRO A O 1
ATOM 764 N N . GLU A 1 98 ? 8.324 -15.754 -8.068 1.00 91.94 98 GLU A N 1
ATOM 765 C CA . GLU A 1 98 ? 7.332 -16.766 -8.454 1.00 91.94 98 GLU A CA 1
ATOM 766 C C . GLU A 1 98 ? 6.463 -17.207 -7.259 1.00 91.94 98 GLU A C 1
ATOM 768 O O . GLU A 1 98 ? 7.005 -17.352 -6.155 1.00 91.94 98 GLU A O 1
ATOM 773 N N . PRO A 1 99 ? 5.162 -17.512 -7.448 1.00 93.06 99 PRO A N 1
ATOM 774 C CA . PRO A 1 99 ? 4.262 -17.907 -6.360 1.00 93.06 99 PRO A CA 1
ATOM 775 C C . PRO A 1 99 ? 4.759 -19.063 -5.488 1.00 93.06 99 PRO A C 1
ATOM 777 O O . PRO A 1 99 ? 4.573 -19.064 -4.272 1.00 93.06 99 PRO A O 1
ATOM 780 N N . SER A 1 100 ? 5.471 -20.020 -6.086 1.00 90.31 100 SER A N 1
ATOM 781 C CA . SER A 1 100 ? 6.081 -21.154 -5.378 1.00 90.31 100 SER A CA 1
ATOM 782 C C . SER A 1 100 ? 7.122 -20.739 -4.328 1.00 90.31 100 SER A C 1
ATOM 784 O O . SER A 1 100 ? 7.379 -21.481 -3.381 1.00 90.31 100 SER A O 1
ATOM 786 N N . SER A 1 101 ? 7.714 -19.551 -4.464 1.00 89.62 101 SER A N 1
ATOM 787 C CA . SER A 1 101 ? 8.718 -19.017 -3.539 1.00 89.62 101 SER A CA 1
ATOM 788 C C . SER A 1 101 ? 8.129 -18.180 -2.399 1.00 89.62 101 SER A C 1
ATOM 790 O O . SER A 1 101 ? 8.839 -17.881 -1.433 1.00 89.62 101 SER A O 1
ATOM 792 N N . TRP A 1 102 ? 6.844 -17.812 -2.483 1.00 92.94 102 TRP A N 1
ATOM 793 C CA . TRP A 1 102 ? 6.209 -16.928 -1.503 1.00 92.94 102 TRP A CA 1
ATOM 794 C C . TRP A 1 102 ? 6.084 -17.564 -0.125 1.00 92.94 102 TRP A C 1
ATOM 796 O O . TRP A 1 102 ? 6.150 -16.839 0.860 1.00 92.94 102 TRP A O 1
ATOM 806 N N . LYS A 1 103 ? 5.941 -18.899 -0.051 1.00 91.25 103 LYS A N 1
ATOM 807 C CA . LYS A 1 103 ? 5.817 -19.659 1.208 1.00 91.25 103 LYS A CA 1
ATOM 808 C C . LYS A 1 103 ? 4.831 -18.996 2.185 1.00 91.25 103 LYS A C 1
ATOM 810 O O . LYS A 1 103 ? 5.173 -18.734 3.337 1.00 91.25 103 LYS A O 1
ATOM 815 N N . LEU A 1 104 ? 3.642 -18.659 1.681 1.00 91.06 104 LEU A N 1
ATOM 816 C CA . LEU A 1 104 ? 2.599 -18.026 2.483 1.00 91.06 104 LEU A CA 1
ATOM 817 C C . LEU A 1 104 ? 2.163 -18.974 3.602 1.00 91.06 104 LEU A C 1
ATOM 819 O O . LEU A 1 104 ? 2.010 -20.172 3.363 1.00 91.06 104 LEU A O 1
ATOM 823 N N . ARG A 1 105 ? 1.942 -18.424 4.795 1.00 89.50 105 ARG A N 1
ATOM 824 C CA . ARG A 1 105 ? 1.301 -19.144 5.899 1.00 89.50 105 ARG A CA 1
ATOM 825 C C . ARG A 1 105 ? -0.172 -19.382 5.575 1.00 89.50 105 ARG A C 1
ATOM 827 O O . ARG A 1 105 ? -0.827 -18.529 4.954 1.00 89.50 105 ARG A O 1
ATOM 834 N N . SER A 1 106 ? -0.685 -20.542 5.973 1.00 81.44 106 SER A N 1
ATOM 835 C CA . SER A 1 106 ? -2.111 -20.840 5.825 1.00 81.44 106 SER A CA 1
ATOM 836 C C . SER A 1 106 ? -2.964 -19.941 6.732 1.00 81.44 106 SER A C 1
ATOM 838 O O . SER A 1 106 ? -2.454 -19.306 7.650 1.00 81.44 106 SER A O 1
ATOM 840 N N . GLU A 1 107 ? -4.261 -19.824 6.438 1.00 69.44 107 GLU A N 1
ATOM 841 C CA . GLU A 1 107 ? -5.192 -19.029 7.265 1.00 69.44 107 GLU A CA 1
ATOM 842 C C . GLU A 1 107 ? -5.349 -19.612 8.670 1.00 69.44 107 GLU A C 1
ATOM 844 O O . GLU A 1 107 ? -5.529 -18.865 9.629 1.00 69.44 107 GLU A O 1
ATOM 849 N N . ASP A 1 108 ? -5.220 -20.935 8.770 1.00 67.25 108 ASP A N 1
ATOM 850 C CA . ASP A 1 108 ? -5.367 -21.705 10.002 1.00 67.25 108 ASP A CA 1
ATOM 851 C C . ASP A 1 108 ? -4.053 -21.815 10.795 1.00 67.25 108 ASP A C 1
ATOM 853 O O . ASP A 1 108 ? -4.045 -22.247 11.948 1.00 67.25 108 ASP A O 1
ATOM 857 N N . GLU A 1 109 ? -2.920 -21.446 10.189 1.00 66.94 109 GLU A N 1
ATOM 858 C CA . GLU A 1 109 ? -1.639 -21.375 10.882 1.00 66.94 109 GLU A CA 1
ATOM 859 C C . GLU A 1 109 ? -1.639 -20.170 11.825 1.00 66.94 109 GLU A C 1
ATOM 861 O O . GLU A 1 109 ? -1.450 -19.024 11.412 1.00 66.94 109 GLU A O 1
ATOM 866 N N . GLU A 1 110 ? -1.822 -20.441 13.120 1.00 60.31 110 GLU A N 1
ATOM 867 C CA . GLU A 1 110 ? -1.663 -19.451 14.183 1.00 60.31 110 GLU A CA 1
ATOM 868 C C . GLU A 1 110 ? -0.268 -18.812 14.092 1.00 60.31 110 GLU A C 1
ATOM 870 O O . GLU A 1 110 ? 0.754 -19.386 14.471 1.00 60.31 110 GLU A O 1
ATOM 875 N N . SER A 1 111 ? -0.212 -17.590 13.557 1.00 58.72 111 SER A N 1
ATOM 876 C CA . SER A 1 111 ? 1.035 -16.831 13.429 1.00 58.72 111 SER A CA 1
ATOM 877 C C . SER A 1 111 ? 1.535 -16.287 14.771 1.00 58.72 111 SER A C 1
ATOM 879 O O . SER A 1 111 ? 2.659 -15.792 14.850 1.00 58.72 111 SER A O 1
ATOM 881 N N . SER A 1 112 ? 0.692 -16.337 15.805 1.00 61.38 112 SER A N 1
ATOM 882 C CA . SER A 1 112 ? 0.905 -15.765 17.130 1.00 61.38 112 SER A CA 1
ATOM 883 C C . SER A 1 112 ? 0.435 -16.742 18.202 1.00 61.38 112 SER A C 1
ATOM 885 O O . SER A 1 112 ? -0.586 -17.397 18.038 1.00 61.38 112 SER A O 1
ATOM 887 N N . SER A 1 113 ? 1.140 -16.784 19.334 1.00 63.50 113 SER A N 1
ATOM 888 C CA . SER A 1 113 ? 0.692 -17.495 20.540 1.00 63.50 113 SER A CA 1
ATOM 889 C C . SER A 1 113 ? -0.481 -16.806 21.250 1.00 63.50 113 SER A C 1
ATOM 891 O O . SER A 1 113 ? -0.929 -17.279 22.292 1.00 63.50 113 SER A O 1
ATOM 893 N N . VAL A 1 114 ? -0.909 -15.640 20.756 1.00 70.50 114 VAL A N 1
ATOM 894 C CA . VAL A 1 114 ? -2.028 -14.864 21.291 1.00 70.50 114 VAL A CA 1
ATOM 895 C C . VAL A 1 114 ? -3.237 -15.077 20.376 1.00 70.50 114 VAL A C 1
ATOM 897 O O . VAL A 1 114 ? -3.128 -14.765 19.186 1.00 70.50 114 VAL A O 1
ATOM 900 N N . PRO A 1 115 ? -4.369 -15.582 20.899 1.00 84.19 115 PRO A N 1
ATOM 901 C CA . PRO A 1 115 ? -5.577 -15.767 20.105 1.00 84.19 115 PRO A CA 1
ATOM 902 C C . PRO A 1 115 ? -6.085 -14.421 19.580 1.00 84.19 115 PRO A C 1
ATOM 904 O O . PRO A 1 115 ? -5.980 -13.396 20.259 1.00 84.19 115 PRO A O 1
ATOM 907 N N . ARG A 1 116 ? -6.639 -14.423 18.364 1.00 89.44 116 ARG A N 1
ATOM 908 C CA . ARG A 1 116 ? -7.248 -13.227 17.767 1.00 89.44 116 ARG A CA 1
ATOM 909 C C . ARG A 1 116 ? -8.579 -12.913 18.445 1.00 89.44 116 ARG A C 1
ATOM 911 O O . ARG A 1 116 ? -9.369 -13.814 18.712 1.00 89.44 116 ARG A O 1
ATOM 918 N N . GLU A 1 117 ? -8.827 -11.630 18.678 1.00 91.56 117 GLU A N 1
ATOM 919 C CA . GLU A 1 117 ? -10.144 -11.128 19.067 1.00 91.56 117 GLU A CA 1
ATOM 920 C C . GLU A 1 117 ? -11.044 -11.046 17.827 1.00 91.56 117 GLU A C 1
ATOM 922 O O . GLU A 1 117 ? -10.627 -10.535 16.785 1.00 91.56 117 GLU A O 1
ATOM 927 N N . ASP A 1 118 ? -12.269 -11.561 17.931 1.00 93.50 118 ASP A N 1
ATOM 928 C CA . ASP A 1 118 ? -13.267 -11.434 16.871 1.00 93.50 118 ASP A CA 1
ATOM 929 C C . ASP A 1 118 ? -13.910 -10.045 16.936 1.00 93.50 118 ASP A C 1
ATOM 931 O O . ASP A 1 118 ? -14.629 -9.724 17.878 1.00 93.50 118 ASP A O 1
ATOM 935 N N . CYS A 1 119 ? -13.619 -9.226 15.926 1.00 94.62 119 CYS A N 1
ATOM 936 C CA . CYS A 1 119 ? -14.142 -7.870 15.771 1.00 94.62 119 CYS A CA 1
ATOM 937 C C . CYS A 1 119 ? -15.194 -7.771 14.651 1.00 94.62 119 CYS A C 1
ATOM 939 O O . CYS A 1 119 ? -15.542 -6.669 14.233 1.00 94.62 119 CYS A O 1
ATOM 941 N N . THR A 1 120 ? -15.689 -8.895 14.117 1.00 93.50 120 THR A N 1
ATOM 942 C CA . THR A 1 120 ? -16.603 -8.905 12.954 1.00 93.50 120 THR A CA 1
ATOM 943 C C . THR A 1 120 ? -17.983 -8.311 13.243 1.00 93.50 120 THR A C 1
ATOM 945 O O . THR A 1 120 ? -18.736 -8.013 12.318 1.00 93.50 120 THR A O 1
ATOM 948 N N . ASN A 1 121 ? -18.318 -8.112 14.518 1.00 93.75 121 ASN A N 1
ATOM 949 C CA . ASN A 1 121 ? -19.538 -7.447 14.970 1.00 93.75 121 ASN A CA 1
ATOM 950 C C . ASN A 1 121 ? -19.441 -5.912 14.975 1.00 93.75 121 ASN A C 1
ATOM 952 O O . ASN A 1 121 ? -20.453 -5.251 15.204 1.00 93.75 121 ASN A O 1
ATOM 956 N N . LEU A 1 122 ? -18.248 -5.345 14.785 1.00 93.81 122 LEU A N 1
ATOM 957 C CA . LEU A 1 122 ? -18.047 -3.901 14.780 1.00 93.81 122 LEU A CA 1
ATOM 958 C C . LEU A 1 122 ? -18.423 -3.297 13.428 1.00 93.81 122 LEU A C 1
ATOM 960 O O . LEU A 1 122 ? -18.210 -3.898 12.375 1.00 93.81 122 LEU A O 1
ATOM 964 N N . PHE A 1 123 ? -18.921 -2.062 13.455 1.00 94.44 123 PHE A N 1
ATOM 965 C CA . PHE A 1 123 ? -19.016 -1.257 12.245 1.00 94.44 123 PHE A CA 1
ATOM 966 C C . PHE A 1 123 ? -17.627 -0.705 11.905 1.00 94.44 123 PHE A C 1
ATOM 968 O O . PHE A 1 123 ? -17.144 0.228 12.548 1.00 94.44 123 PHE A O 1
ATOM 975 N N . VAL A 1 124 ? -16.985 -1.327 10.917 1.00 95.69 124 VAL A N 1
ATOM 976 C CA . VAL A 1 124 ? -15.641 -0.987 10.441 1.00 95.69 124 VAL A CA 1
ATOM 977 C C . VAL A 1 124 ? -15.738 -0.395 9.038 1.00 95.69 124 VAL A C 1
ATOM 979 O O . VAL A 1 124 ? -16.447 -0.935 8.190 1.00 95.69 124 VAL A O 1
ATOM 982 N N . PHE A 1 125 ? -15.015 0.693 8.782 1.00 96.31 125 PHE A N 1
ATOM 983 C CA . PHE A 1 125 ? -14.964 1.351 7.476 1.00 96.31 125 PHE A CA 1
ATOM 984 C C . PHE A 1 125 ? -13.544 1.819 7.145 1.00 96.31 125 PHE A C 1
ATOM 986 O O . PHE A 1 125 ? -12.780 2.155 8.046 1.00 96.31 125 PHE A O 1
ATOM 993 N N . SER A 1 126 ? -13.191 1.871 5.861 1.00 96.62 126 SER A N 1
ATOM 994 C CA . SER A 1 126 ? -11.978 2.546 5.383 1.00 96.62 126 SER A CA 1
ATOM 995 C C . SER A 1 126 ? -12.351 3.822 4.625 1.00 96.62 126 SER A C 1
ATOM 997 O O . SER A 1 126 ? -13.510 4.018 4.241 1.00 96.62 126 SER A O 1
ATOM 999 N N . ILE A 1 127 ? -11.387 4.726 4.455 1.00 95.75 127 ILE A N 1
ATOM 1000 C CA . ILE A 1 127 ? -11.562 5.954 3.677 1.00 95.75 127 ILE A CA 1
ATOM 1001 C C . ILE A 1 127 ? -10.385 6.063 2.717 1.00 95.75 127 ILE A C 1
ATOM 1003 O O . ILE A 1 127 ? -9.287 6.447 3.105 1.00 95.75 127 ILE A O 1
ATOM 1007 N N . ASP A 1 128 ? -10.657 5.781 1.449 1.00 92.19 128 ASP A N 1
ATOM 1008 C CA . ASP A 1 128 ? -9.658 5.707 0.391 1.00 92.19 128 ASP A CA 1
ATOM 1009 C C . ASP A 1 128 ? -10.170 6.360 -0.893 1.00 92.19 128 ASP A C 1
ATOM 1011 O O . ASP A 1 128 ? -11.365 6.613 -1.048 1.00 92.19 128 ASP A O 1
ATOM 1015 N N . ASN A 1 129 ? -9.273 6.597 -1.852 1.00 88.12 129 ASN A N 1
ATOM 1016 C CA . ASN A 1 129 ? -9.673 6.963 -3.209 1.00 88.12 129 ASN A CA 1
ATOM 1017 C C . ASN A 1 129 ? -10.429 5.807 -3.883 1.00 88.12 129 ASN A C 1
ATOM 1019 O O . ASN A 1 129 ? -10.137 4.638 -3.654 1.00 88.12 129 ASN A O 1
ATOM 1023 N N . ALA A 1 130 ? -11.337 6.125 -4.811 1.00 85.31 130 ALA A N 1
ATOM 1024 C CA . ALA A 1 130 ? -12.170 5.122 -5.484 1.00 85.31 130 ALA A CA 1
ATOM 1025 C C . ALA A 1 130 ? -11.363 4.119 -6.335 1.00 85.31 130 ALA A C 1
ATOM 1027 O O . ALA A 1 130 ? -11.861 3.050 -6.683 1.00 85.31 130 ALA A O 1
ATOM 1028 N N . SER A 1 131 ? -10.127 4.473 -6.702 1.00 83.75 131 SER A N 1
ATOM 1029 C CA . SER A 1 131 ? -9.196 3.609 -7.430 1.00 83.75 131 SER A CA 1
ATOM 1030 C C . SER A 1 131 ? -8.292 2.765 -6.526 1.00 83.75 131 SER A C 1
ATOM 1032 O O . SER A 1 131 ? -7.610 1.883 -7.053 1.00 83.75 131 SER A O 1
ATOM 1034 N N . THR A 1 132 ? -8.268 3.006 -5.208 1.00 88.69 132 THR A N 1
ATOM 1035 C CA . THR A 1 132 ? -7.461 2.232 -4.255 1.00 88.69 132 THR A CA 1
ATOM 1036 C C . THR A 1 132 ? -7.957 0.790 -4.204 1.00 88.69 132 THR A C 1
ATOM 1038 O O . THR A 1 132 ? -9.159 0.527 -4.195 1.00 88.69 132 THR A O 1
ATOM 1041 N N . ARG A 1 133 ? -7.023 -0.165 -4.203 1.00 91.25 133 ARG A N 1
ATOM 1042 C CA . ARG A 1 133 ? -7.329 -1.609 -4.157 1.00 91.25 133 ARG A CA 1
ATOM 1043 C C . ARG A 1 133 ? -6.608 -2.329 -3.022 1.00 91.25 133 ARG A C 1
ATOM 1045 O O . ARG A 1 133 ? -6.972 -3.445 -2.680 1.00 91.25 133 ARG A O 1
ATOM 1052 N N . ASP A 1 134 ? -5.572 -1.712 -2.477 1.00 94.25 134 ASP A N 1
ATOM 1053 C CA . ASP A 1 134 ? -4.740 -2.134 -1.358 1.00 94.25 134 ASP A CA 1
ATOM 1054 C C . ASP A 1 134 ? -5.151 -1.390 -0.080 1.00 94.25 134 ASP A C 1
ATOM 1056 O O . ASP A 1 134 ? -4.430 -0.540 0.419 1.00 94.25 134 ASP A O 1
ATOM 1060 N N . ILE A 1 135 ? -6.346 -1.699 0.432 1.00 97.31 135 ILE A N 1
ATOM 1061 C CA . ILE A 1 135 ? -6.851 -1.140 1.698 1.00 97.31 135 ILE A CA 1
ATOM 1062 C C . ILE A 1 135 ? -6.024 -1.682 2.873 1.00 97.31 135 ILE A C 1
ATOM 1064 O O . ILE A 1 135 ? -6.201 -2.845 3.262 1.00 97.31 135 ILE A O 1
ATOM 1068 N N . ASP A 1 136 ? -5.125 -0.853 3.403 1.00 97.50 136 ASP A N 1
ATOM 1069 C CA . ASP A 1 136 ? -4.185 -1.207 4.472 1.00 97.50 136 ASP A CA 1
ATOM 1070 C C . ASP A 1 136 ? -4.760 -0.974 5.872 1.00 97.50 136 ASP A C 1
ATOM 1072 O O . ASP A 1 136 ? -4.410 -1.703 6.803 1.00 97.50 136 ASP A O 1
ATOM 1076 N N . ASP A 1 137 ? -5.642 0.010 6.033 1.00 98.25 137 ASP A N 1
ATOM 1077 C CA . ASP A 1 137 ? -6.228 0.384 7.313 1.00 98.25 137 ASP A CA 1
ATOM 1078 C C . ASP A 1 137 ? -7.746 0.583 7.253 1.00 98.25 137 ASP A C 1
ATOM 1080 O O . ASP A 1 137 ? -8.342 0.868 6.217 1.00 98.25 137 ASP A O 1
ATOM 1084 N N . ALA A 1 138 ? -8.386 0.374 8.399 1.00 98.19 138 ALA A N 1
ATOM 1085 C CA . ALA A 1 138 ? -9.800 0.611 8.610 1.00 98.19 138 ALA A CA 1
ATOM 1086 C C . ALA A 1 138 ? -10.048 1.085 10.045 1.00 98.19 138 ALA A C 1
ATOM 1088 O O . ALA A 1 138 ? -9.248 0.847 10.953 1.00 98.19 138 ALA A O 1
ATOM 1089 N N . LEU A 1 139 ? -11.179 1.745 10.263 1.00 98.12 139 LEU A N 1
ATOM 1090 C CA . LEU A 1 139 ? -11.535 2.395 11.513 1.00 98.12 139 LEU A CA 1
ATOM 1091 C C . LEU A 1 139 ? -12.861 1.858 12.049 1.00 98.12 139 LEU A C 1
ATOM 1093 O O . LEU A 1 139 ? -13.795 1.614 11.288 1.00 98.12 139 LEU A O 1
ATOM 1097 N N . SER A 1 140 ? -12.961 1.738 13.370 1.00 96.44 140 SER A N 1
ATOM 1098 C CA . SER A 1 140 ? -14.232 1.631 14.095 1.00 96.44 140 SER A CA 1
ATOM 1099 C C . SER A 1 140 ? -14.298 2.710 15.171 1.00 96.44 140 SER A C 1
ATOM 1101 O O . SER A 1 140 ? -13.283 3.055 15.777 1.00 96.44 140 SER A O 1
ATOM 1103 N N . VAL A 1 141 ? -15.484 3.274 15.399 1.00 94.19 141 VAL A N 1
ATOM 1104 C CA . VAL A 1 141 ? -15.688 4.322 16.406 1.00 94.19 141 VAL A CA 1
ATOM 1105 C C . VAL A 1 141 ? -16.953 4.028 17.194 1.00 94.19 141 VAL A C 1
ATOM 1107 O O . VAL A 1 141 ? -18.017 3.823 16.615 1.00 94.19 141 VAL A O 1
ATOM 1110 N N . GLU A 1 142 ? -16.829 4.045 18.515 1.00 90.56 142 GLU A N 1
ATOM 1111 C CA . GLU A 1 142 ? -17.938 3.979 19.462 1.00 90.56 142 GLU A CA 1
ATOM 1112 C C . GLU A 1 142 ? -17.891 5.248 20.316 1.00 90.56 142 GLU A C 1
ATOM 1114 O O . GLU A 1 142 ? -16.882 5.525 20.966 1.00 90.56 142 GLU A O 1
ATOM 1119 N N . PHE A 1 143 ? -18.940 6.064 20.260 1.00 87.75 143 PHE A N 1
ATOM 1120 C CA . PHE A 1 143 ? -19.063 7.246 21.112 1.00 87.75 143 PHE A CA 1
ATOM 1121 C C . PHE A 1 143 ? -19.699 6.838 22.437 1.00 87.75 143 PHE A C 1
ATOM 1123 O O . PHE A 1 143 ? -20.621 6.024 22.442 1.00 87.75 143 PHE A O 1
ATOM 1130 N N . ASP A 1 144 ? -19.227 7.409 23.545 1.00 82.94 144 ASP A N 1
ATOM 1131 C CA . ASP A 1 144 ? -19.918 7.246 24.821 1.00 82.94 144 ASP A CA 1
ATOM 1132 C C . ASP A 1 144 ? -21.310 7.899 24.687 1.00 82.94 144 ASP A C 1
ATOM 1134 O O . ASP A 1 144 ? -21.414 9.086 24.359 1.00 82.94 144 ASP A O 1
ATOM 1138 N N . ASP A 1 145 ? -22.384 7.137 24.916 1.00 64.81 145 ASP A N 1
ATOM 1139 C CA . ASP A 1 145 ? -23.732 7.695 25.043 1.00 64.81 145 ASP A CA 1
ATOM 1140 C C . ASP A 1 145 ? -23.752 8.630 26.264 1.00 64.81 145 ASP A C 1
ATOM 1142 O O . ASP A 1 145 ? -23.762 8.160 27.399 1.00 64.81 145 ASP A O 1
ATOM 1146 N N . GLU A 1 146 ? -23.646 9.938 26.016 1.00 49.97 146 GLU A N 1
ATOM 1147 C CA . GLU A 1 146 ? -24.247 11.085 26.723 1.00 49.97 146 GLU A CA 1
ATOM 1148 C C . GLU A 1 146 ? -23.426 12.351 26.392 1.00 49.97 146 GLU A C 1
ATOM 1150 O O . GLU A 1 146 ? -22.372 12.591 26.993 1.00 49.97 146 GLU A O 1
ATOM 1155 N N . PRO A 1 147 ? -23.894 13.242 25.500 1.00 46.66 147 PRO A N 1
ATOM 1156 C CA . PRO A 1 147 ? -23.591 14.647 25.698 1.00 46.66 147 PRO A CA 1
ATOM 1157 C C . PRO A 1 147 ? -24.315 15.050 26.984 1.00 46.66 147 PRO A C 1
ATOM 1159 O O . PRO A 1 147 ? -25.545 15.085 27.006 1.00 46.66 147 PRO A O 1
ATOM 1162 N N . SER A 1 148 ? -23.588 15.349 28.065 1.00 43.81 148 SER A N 1
ATOM 1163 C CA . SER A 1 148 ? -24.222 15.979 29.221 1.00 43.81 148 SER A CA 1
ATOM 1164 C C . SER A 1 148 ? -24.984 17.206 28.715 1.00 43.81 148 SER A C 1
ATOM 1166 O O . SER A 1 148 ? -24.410 18.127 28.128 1.00 43.81 148 SER A O 1
ATOM 1168 N N . ALA A 1 149 ? -26.305 17.188 28.896 1.00 46.56 149 ALA A N 1
ATOM 1169 C CA . ALA A 1 149 ? -27.248 18.168 28.356 1.00 46.56 149 ALA A CA 1
ATOM 1170 C C . ALA A 1 149 ? -26.977 19.626 28.796 1.00 46.56 149 ALA A C 1
ATOM 1172 O O . ALA A 1 149 ? -27.687 20.539 28.389 1.00 46.56 149 ALA A O 1
ATOM 1173 N N . GLU A 1 150 ? -25.941 19.865 29.600 1.00 47.75 150 GLU A N 1
ATOM 1174 C CA . GLU A 1 150 ? -25.543 21.170 30.117 1.00 47.75 150 GLU A CA 1
ATOM 1175 C C . GLU A 1 150 ? -24.619 21.962 29.168 1.00 47.75 150 GLU A C 1
ATOM 1177 O O . GLU A 1 150 ? -24.464 23.165 29.360 1.00 47.75 150 GLU A O 1
ATOM 1182 N N . HIS A 1 151 ? -24.048 21.349 28.119 1.00 45.38 151 HIS A N 1
ATOM 1183 C CA . HIS A 1 151 ? -23.139 22.044 27.184 1.00 45.38 151 HIS A CA 1
ATOM 1184 C C . HIS A 1 151 ? -23.730 22.374 25.805 1.00 45.38 151 HIS A C 1
ATOM 1186 O O . HIS A 1 151 ? -23.102 23.085 25.028 1.00 45.38 151 HIS A O 1
ATOM 1192 N N . VAL A 1 152 ? -24.948 21.923 25.493 1.00 46.19 152 VAL A N 1
ATOM 1193 C CA . VAL A 1 152 ? -25.568 22.171 24.175 1.00 46.19 152 VAL A CA 1
ATOM 1194 C C . VAL A 1 152 ? -26.269 23.540 24.114 1.00 46.19 152 VAL A C 1
ATOM 1196 O O . VAL A 1 152 ? -26.344 24.152 23.051 1.00 46.19 152 VAL A O 1
ATOM 1199 N N . GLU A 1 153 ? -26.740 24.075 25.247 1.00 41.09 153 GLU A N 1
ATOM 1200 C CA . GLU A 1 153 ? -27.502 25.338 25.271 1.00 41.09 153 GLU A CA 1
ATOM 1201 C C . GLU A 1 153 ? -26.639 26.613 25.196 1.00 41.09 153 GLU A C 1
ATOM 1203 O O . GLU A 1 153 ? -27.144 27.656 24.769 1.00 41.09 153 GLU A O 1
ATOM 1208 N N . SER A 1 154 ? -25.351 26.567 25.566 1.00 44.31 154 SER A N 1
ATOM 1209 C CA . SER A 1 154 ? -24.479 27.755 25.490 1.00 44.31 154 SER A CA 1
ATOM 1210 C C . SER A 1 154 ? -24.011 28.067 24.072 1.00 44.31 154 SER A C 1
ATOM 1212 O O . SER A 1 154 ? -23.839 29.239 23.738 1.00 44.31 154 SER A O 1
ATOM 1214 N N . ASP A 1 155 ? -23.865 27.042 23.232 1.00 43.47 155 ASP A N 1
ATOM 1215 C CA . ASP A 1 155 ? -23.283 27.184 21.894 1.00 43.47 155 ASP A CA 1
ATOM 1216 C C . ASP A 1 155 ? -24.359 27.416 20.818 1.00 43.47 155 ASP A C 1
ATOM 1218 O O . ASP A 1 155 ? -24.093 28.024 19.783 1.00 43.47 155 ASP A O 1
ATOM 1222 N N . PHE A 1 156 ? -25.614 27.033 21.088 1.00 42.03 156 PHE A N 1
ATOM 1223 C CA . PHE A 1 156 ? -26.743 27.248 20.171 1.00 42.03 156 PHE A CA 1
ATOM 1224 C C . PHE A 1 156 ? -27.254 28.699 20.122 1.00 42.03 156 PHE A C 1
ATOM 1226 O O . PHE A 1 156 ? -27.841 29.105 19.120 1.00 42.03 156 PHE A O 1
ATOM 1233 N N . ASN A 1 157 ? -27.029 29.507 21.165 1.00 36.94 157 ASN A N 1
ATOM 1234 C CA . ASN A 1 157 ? -27.533 30.889 21.230 1.00 36.94 157 ASN A CA 1
ATOM 1235 C C . ASN A 1 157 ? -26.619 31.935 20.563 1.00 36.94 157 ASN A C 1
ATOM 1237 O O . ASN A 1 157 ? -26.994 33.105 20.492 1.00 36.94 157 ASN A O 1
ATOM 1241 N N . ALA A 1 158 ? -25.447 31.545 20.053 1.00 43.97 158 ALA A N 1
ATOM 1242 C CA . ALA A 1 158 ? -24.542 32.455 19.342 1.00 43.97 158 ALA A CA 1
ATOM 1243 C C . ALA A 1 158 ? -24.793 32.517 17.822 1.00 43.97 158 ALA A C 1
ATOM 1245 O O . ALA A 1 158 ? -24.248 33.388 17.148 1.00 43.97 158 ALA A O 1
ATOM 1246 N N . LEU A 1 159 ? -25.637 31.636 17.275 1.00 43.19 159 LEU A N 1
ATOM 1247 C CA . LEU A 1 159 ? -25.951 31.569 15.845 1.00 43.19 159 LEU A CA 1
ATOM 1248 C C . LEU A 1 159 ? -27.367 32.082 15.564 1.00 43.19 159 LEU A C 1
ATOM 1250 O O . LEU A 1 159 ? -28.240 31.352 15.096 1.00 43.19 159 LEU A O 1
ATOM 1254 N N . GLN A 1 160 ? -27.608 33.366 15.827 1.00 45.12 160 GLN A N 1
ATOM 1255 C CA . GLN A 1 160 ? -28.729 34.066 15.211 1.00 45.12 160 GLN A CA 1
ATOM 1256 C C . GLN A 1 160 ? -28.264 35.344 14.524 1.00 45.12 160 GLN A C 1
ATOM 1258 O O . GLN A 1 160 ? -27.830 36.292 15.166 1.00 45.12 160 GLN A O 1
ATOM 1263 N N . LEU A 1 161 ? -28.519 35.332 13.212 1.00 46.56 161 LEU A N 1
ATOM 1264 C CA . LEU A 1 161 ? -28.614 36.461 12.296 1.00 46.56 161 LEU A CA 1
ATOM 1265 C C . LEU A 1 161 ? -27.276 37.044 11.844 1.00 46.56 161 LEU A C 1
ATOM 1267 O O . LEU A 1 161 ? -26.803 38.023 12.396 1.00 46.56 161 LEU A O 1
ATOM 1271 N N . GLU A 1 162 ? -26.783 36.526 10.722 1.00 37.94 162 GLU A N 1
ATOM 1272 C CA . GLU A 1 162 ? -26.582 37.358 9.534 1.00 37.94 162 GLU A CA 1
ATOM 1273 C C . GLU A 1 162 ? -26.691 36.482 8.275 1.00 37.94 162 GLU A C 1
ATOM 1275 O O . GLU A 1 162 ? -26.126 35.395 8.177 1.00 37.94 162 GLU A O 1
ATOM 1280 N N . GLN A 1 163 ? -27.562 36.913 7.366 1.00 42.78 163 GLN A N 1
ATOM 1281 C CA . GLN A 1 163 ? -27.892 36.237 6.119 1.00 42.78 163 GLN A CA 1
ATOM 1282 C C . GLN A 1 163 ? -26.818 36.505 5.055 1.00 42.78 163 GLN A C 1
ATOM 1284 O O . GLN A 1 163 ? -26.357 37.630 4.920 1.00 42.78 163 GLN A O 1
ATOM 1289 N N . GLU A 1 164 ? -26.551 35.462 4.262 1.00 48.69 164 GLU A N 1
ATOM 1290 C CA . GLU A 1 164 ? -26.148 35.481 2.846 1.00 48.69 164 GLU A CA 1
ATOM 1291 C C . GLU A 1 164 ? -24.857 36.212 2.433 1.00 48.69 164 GLU A C 1
ATOM 1293 O O . GLU A 1 164 ? -24.887 37.388 2.101 1.00 48.69 164 GLU A O 1
ATOM 1298 N N . GLU A 1 165 ? -23.800 35.430 2.173 1.00 38.56 165 GLU A N 1
ATOM 1299 C CA . GLU A 1 165 ? -23.082 35.481 0.888 1.00 38.56 165 GLU A CA 1
ATOM 1300 C C . GLU A 1 165 ? -22.701 34.052 0.451 1.00 38.56 165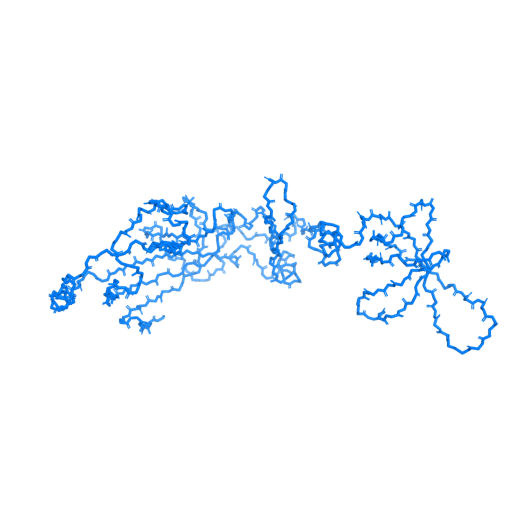 GLU A C 1
ATOM 1302 O O . GLU A 1 165 ? -22.019 33.313 1.160 1.00 38.56 165 GLU A O 1
ATOM 1307 N N . VAL A 1 166 ? -23.169 33.629 -0.729 1.00 45.19 166 VAL A N 1
ATOM 1308 C CA . VAL A 1 166 ? -22.799 32.344 -1.346 1.00 45.19 166 VAL A CA 1
ATOM 1309 C C . VAL A 1 166 ? -21.323 32.418 -1.740 1.00 45.19 166 VAL A C 1
ATOM 1311 O O . VAL A 1 166 ? -20.983 33.028 -2.754 1.00 45.19 166 VAL A O 1
ATOM 1314 N N . GLN A 1 167 ? -20.439 31.810 -0.946 1.00 49.06 167 GLN A N 1
ATOM 1315 C CA . GLN A 1 167 ? -19.013 31.752 -1.266 1.00 49.06 167 GLN A CA 1
ATOM 1316 C C . GLN A 1 167 ? -18.793 31.012 -2.592 1.00 49.06 167 GLN A C 1
ATOM 1318 O O . GLN A 1 167 ? -19.004 29.802 -2.711 1.00 49.06 167 GLN A O 1
ATOM 1323 N N . GLN A 1 168 ? -18.358 31.765 -3.602 1.00 50.06 168 GLN A N 1
ATOM 1324 C CA . GLN A 1 168 ? -17.799 31.229 -4.835 1.00 50.06 168 GLN A CA 1
ATOM 1325 C C . GLN A 1 168 ? -16.457 30.565 -4.502 1.00 50.06 168 GLN A C 1
ATOM 1327 O O . GLN A 1 168 ? -15.461 31.244 -4.275 1.00 50.06 168 GLN A O 1
ATOM 1332 N N . GLY A 1 169 ? -16.442 29.236 -4.445 1.00 68.88 169 GLY A N 1
ATOM 1333 C CA . GLY A 1 169 ? -15.241 28.452 -4.163 1.00 68.88 169 GLY A CA 1
ATOM 1334 C C . GLY A 1 169 ? -15.550 26.969 -3.981 1.00 68.88 169 GLY A C 1
ATOM 1335 O O . GLY A 1 169 ? -16.705 26.589 -3.777 1.00 68.88 169 GLY A O 1
ATOM 1336 N N . GLU A 1 170 ? -14.526 26.129 -4.107 1.00 83.69 170 GLU A N 1
ATOM 1337 C CA . GLU A 1 170 ? -14.611 24.698 -3.804 1.00 83.69 170 GLU A CA 1
ATOM 1338 C C . GLU A 1 170 ? -14.967 24.476 -2.316 1.00 83.69 170 GLU A C 1
ATOM 1340 O O . GLU A 1 170 ? -14.659 25.318 -1.472 1.00 83.69 170 GLU A O 1
ATOM 1345 N N . TRP A 1 171 ? -15.635 23.370 -1.966 1.00 80.81 171 TRP A N 1
ATOM 1346 C CA . TRP A 1 171 ? -16.058 23.079 -0.587 1.00 80.81 171 TRP A CA 1
ATOM 1347 C C . TRP A 1 171 ? -15.618 21.689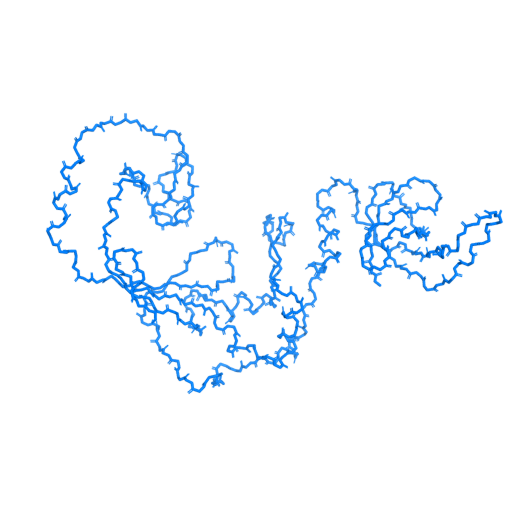 -0.115 1.00 80.81 171 TRP A C 1
ATOM 1349 O O . TRP A 1 171 ? -15.820 20.690 -0.803 1.00 80.81 171 TRP A O 1
ATOM 1359 N N . SER A 1 172 ? -15.041 21.608 1.086 1.00 85.31 172 SER A N 1
ATOM 1360 C CA . SER A 1 172 ? -14.632 20.334 1.692 1.00 85.31 172 SER A CA 1
ATOM 1361 C C . SER A 1 172 ? -15.839 19.596 2.283 1.00 85.31 172 SER A C 1
ATOM 1363 O O . SER A 1 172 ? -16.611 20.153 3.074 1.00 85.31 172 SER A O 1
ATOM 1365 N N . CYS A 1 173 ? -16.024 18.338 1.882 1.00 81.31 173 CYS A N 1
ATOM 1366 C CA . CYS A 1 173 ? -17.082 17.476 2.387 1.00 81.31 173 CYS A CA 1
ATOM 1367 C C . CYS A 1 173 ? -16.967 17.290 3.902 1.00 81.31 173 CYS A C 1
ATOM 1369 O O . CYS A 1 173 ? -15.924 16.889 4.398 1.00 81.31 173 CYS A O 1
ATOM 1371 N N . GLN A 1 174 ? -18.060 17.486 4.639 1.00 74.75 174 GLN A N 1
ATOM 1372 C CA . GLN A 1 174 ? -18.064 17.327 6.101 1.00 74.75 174 GLN A CA 1
ATOM 1373 C C . GLN A 1 174 ? -17.936 15.870 6.576 1.00 74.75 174 GLN A C 1
ATOM 1375 O O . GLN A 1 174 ? -17.769 15.632 7.763 1.00 74.75 174 GLN A O 1
ATOM 1380 N N . VAL A 1 175 ? -18.030 14.899 5.663 1.00 78.50 175 VAL A N 1
ATOM 1381 C CA . VAL A 1 175 ? -17.932 13.468 5.986 1.00 78.50 175 VAL A CA 1
ATOM 1382 C C . VAL A 1 175 ? -16.578 12.903 5.574 1.00 78.50 175 VAL A C 1
ATOM 1384 O O . VAL A 1 175 ? -15.887 12.320 6.397 1.00 78.50 175 VAL A O 1
ATOM 1387 N N . CYS A 1 176 ? -16.171 13.093 4.315 1.00 78.81 176 CYS A N 1
ATOM 1388 C CA . CYS A 1 176 ? -14.928 12.510 3.790 1.00 78.81 176 CYS A CA 1
ATOM 1389 C C . CYS A 1 176 ? -13.826 13.537 3.499 1.00 78.81 176 CYS A C 1
ATOM 1391 O O . CYS A 1 176 ? -12.782 13.178 2.968 1.00 78.81 176 CYS A O 1
ATOM 1393 N N . THR A 1 177 ? -14.045 14.822 3.790 1.00 82.00 177 THR A N 1
ATOM 1394 C CA . THR A 1 177 ? -13.113 15.945 3.549 1.00 82.00 177 THR A CA 1
ATOM 1395 C C . THR A 1 177 ? -12.781 16.260 2.084 1.00 82.00 177 THR A C 1
ATOM 1397 O O . THR A 1 177 ? -12.128 17.271 1.818 1.00 82.00 177 THR A O 1
ATOM 1400 N N . PHE A 1 178 ? -13.299 15.487 1.120 1.00 83.25 178 PHE A N 1
ATOM 1401 C CA . PHE A 1 178 ? -13.090 15.715 -0.313 1.00 83.25 178 PHE A CA 1
ATOM 1402 C C . PHE A 1 178 ? -13.482 17.138 -0.736 1.00 83.25 178 PHE A C 1
ATOM 1404 O O . PHE A 1 178 ? -14.564 17.616 -0.387 1.00 83.25 178 PHE A O 1
ATOM 1411 N N . LEU A 1 179 ? -12.613 17.800 -1.499 1.00 87.94 179 LEU A N 1
ATOM 1412 C CA . LEU A 1 179 ? -12.804 19.166 -1.977 1.00 87.94 179 LEU A CA 1
ATOM 1413 C C . LEU A 1 179 ? -13.641 19.156 -3.267 1.00 87.94 179 LEU A C 1
ATOM 1415 O O . LEU A 1 179 ? -13.173 18.769 -4.331 1.00 87.94 179 LEU A O 1
ATOM 1419 N N . ASN A 1 180 ? -14.909 19.535 -3.155 1.00 84.44 180 ASN A N 1
ATOM 1420 C CA . ASN A 1 180 ? -15.892 19.510 -4.235 1.00 84.44 180 ASN A CA 1
ATOM 1421 C C . ASN A 1 180 ? -15.954 20.846 -4.973 1.00 84.44 180 ASN A C 1
ATOM 1423 O O . ASN A 1 180 ? -15.767 21.901 -4.372 1.00 84.44 180 ASN A O 1
ATOM 1427 N N . GLU A 1 181 ? -16.353 20.817 -6.244 1.00 86.19 181 GLU A N 1
ATOM 1428 C CA . GLU A 1 181 ? -16.641 22.034 -7.004 1.00 86.19 181 GLU A CA 1
ATOM 1429 C C . GLU A 1 181 ? -17.743 22.881 -6.344 1.00 86.19 181 GLU A C 1
ATOM 1431 O O . GLU A 1 181 ? -18.697 22.372 -5.747 1.00 86.19 181 GLU A O 1
ATOM 1436 N N . SER A 1 182 ? -17.650 24.200 -6.512 1.00 82.44 182 SER A N 1
ATOM 1437 C CA . SER A 1 182 ? -18.562 25.179 -5.905 1.00 82.44 182 SER A CA 1
ATOM 1438 C C . SER A 1 182 ? -20.040 24.969 -6.253 1.00 82.44 182 SER A C 1
ATOM 1440 O O . SER A 1 182 ? -20.908 25.334 -5.461 1.00 82.44 182 SER A O 1
ATOM 1442 N N . GLY A 1 183 ? -20.336 24.377 -7.414 1.00 81.06 183 GLY A N 1
ATOM 1443 C CA . GLY A 1 183 ? -21.694 24.074 -7.875 1.00 81.06 183 GLY A CA 1
ATOM 1444 C C . GLY A 1 183 ? -22.235 22.714 -7.421 1.00 81.06 183 GLY A C 1
ATOM 1445 O O . GLY A 1 183 ? -23.421 22.442 -7.607 1.00 81.06 183 GLY A O 1
ATOM 1446 N N . ALA A 1 184 ? -21.400 21.854 -6.831 1.00 84.19 184 ALA A N 1
ATOM 1447 C CA . ALA A 1 184 ? -21.818 20.523 -6.417 1.00 84.19 184 ALA A CA 1
ATOM 1448 C C . ALA A 1 184 ? -22.733 20.599 -5.183 1.00 84.19 184 ALA A C 1
ATOM 1450 O O . ALA A 1 184 ? -22.369 21.151 -4.143 1.00 84.19 184 ALA A O 1
ATOM 1451 N N . VAL A 1 185 ? -23.931 20.020 -5.300 1.00 85.75 185 VAL A N 1
ATOM 1452 C CA . VAL A 1 185 ? -24.938 19.942 -4.221 1.00 85.75 185 VAL A CA 1
ATOM 1453 C C . VAL A 1 185 ? -24.744 18.733 -3.303 1.00 85.75 185 VAL A C 1
ATOM 1455 O O . VAL A 1 185 ? -25.434 18.593 -2.296 1.00 85.75 185 VAL A O 1
ATOM 1458 N N . GLN A 1 186 ? -23.810 17.852 -3.646 1.00 89.19 186 GLN A N 1
ATOM 1459 C CA . GLN A 1 186 ? -23.415 16.685 -2.871 1.00 89.19 186 GLN A CA 1
ATOM 1460 C C . GLN A 1 186 ? -21.949 16.372 -3.136 1.00 89.19 186 GLN A C 1
ATOM 1462 O O . GLN A 1 186 ? -21.390 16.821 -4.137 1.00 89.19 186 GLN A O 1
ATOM 1467 N N . CYS A 1 187 ? -21.334 15.612 -2.239 1.00 87.88 187 CYS A N 1
ATOM 1468 C CA . CYS A 1 187 ? -19.959 15.204 -2.408 1.00 87.88 187 CYS A CA 1
ATOM 1469 C C . CYS A 1 187 ? -19.828 14.234 -3.587 1.00 87.88 187 CYS A C 1
ATOM 1471 O O . CYS A 1 187 ? -20.562 13.252 -3.647 1.00 87.88 187 CYS A O 1
ATOM 1473 N N . SER A 1 188 ? -18.886 14.467 -4.499 1.00 88.56 188 SER A N 1
ATOM 1474 C CA . SER A 1 188 ? -18.616 13.534 -5.603 1.00 88.56 188 SER A CA 1
ATOM 1475 C C . SER A 1 188 ? -17.947 12.238 -5.148 1.00 88.56 188 SER A C 1
ATOM 1477 O O . SER A 1 188 ? -17.922 11.280 -5.910 1.00 88.56 188 SER A O 1
ATOM 1479 N N . MET A 1 189 ? -17.391 12.219 -3.933 1.00 87.56 189 MET A N 1
ATOM 1480 C CA . MET A 1 189 ? -16.669 11.074 -3.387 1.00 87.56 189 MET A CA 1
ATOM 1481 C C . MET A 1 189 ? -17.556 10.162 -2.530 1.00 87.56 189 MET A C 1
ATOM 1483 O O . MET A 1 189 ? -17.525 8.951 -2.699 1.00 87.56 189 MET A O 1
ATOM 1487 N N . CYS A 1 190 ? -18.364 10.726 -1.626 1.00 83.69 190 CYS A N 1
ATOM 1488 C CA . CYS A 1 190 ? -19.198 9.945 -0.700 1.00 83.69 190 CYS A CA 1
ATOM 1489 C C . CYS A 1 190 ? -20.703 10.245 -0.794 1.00 83.69 190 CYS A C 1
ATOM 1491 O O . CYS A 1 190 ? -21.461 9.860 0.092 1.00 83.69 190 CYS A O 1
ATOM 1493 N N . GLU A 1 191 ? -21.132 11.017 -1.799 1.00 87.56 191 GLU A N 1
ATOM 1494 C CA . GLU A 1 191 ? -22.536 11.388 -2.068 1.00 87.56 191 GLU A CA 1
ATOM 1495 C C . GLU A 1 191 ? -23.261 12.155 -0.947 1.00 87.56 191 GLU A C 1
ATOM 1497 O O . GLU A 1 191 ? -24.433 12.514 -1.077 1.00 87.56 191 GLU A O 1
ATOM 1502 N N . THR A 1 192 ? -22.565 12.495 0.140 1.00 83.62 192 THR A N 1
ATOM 1503 C CA . THR A 1 192 ? -23.129 13.292 1.233 1.00 83.62 192 THR A CA 1
ATOM 1504 C C . THR A 1 192 ? -23.562 14.655 0.706 1.00 83.62 192 THR A C 1
ATOM 1506 O O . THR A 1 192 ? -22.756 15.396 0.137 1.00 83.62 192 THR A O 1
ATOM 1509 N N . LYS A 1 193 ? -24.835 15.011 0.907 1.00 84.62 193 LYS A N 1
ATOM 1510 C CA . LYS A 1 193 ? -25.387 16.305 0.484 1.00 84.62 193 LYS A CA 1
ATOM 1511 C C . LYS A 1 193 ? -24.604 17.457 1.106 1.00 84.62 193 LYS A C 1
ATOM 1513 O O . LYS A 1 193 ? -24.255 17.415 2.284 1.00 84.62 193 LYS A O 1
ATOM 1518 N N . ARG A 1 194 ? -24.357 18.502 0.317 1.00 81.62 194 ARG A N 1
ATOM 1519 C CA . ARG A 1 194 ? -23.705 19.718 0.794 1.00 81.62 194 ARG A CA 1
ATOM 1520 C C . ARG A 1 194 ? -24.573 20.341 1.882 1.00 81.62 194 ARG A C 1
ATOM 1522 O O . ARG A 1 194 ? -25.691 20.777 1.611 1.00 81.62 194 ARG A O 1
ATOM 1529 N N . SER A 1 195 ? -24.050 20.382 3.101 1.00 68.88 195 SER A N 1
ATOM 1530 C CA . SER A 1 195 ? -24.652 21.178 4.163 1.00 68.88 195 SER A CA 1
ATOM 1531 C C . SER A 1 195 ? -24.426 22.655 3.840 1.00 68.88 195 SER A C 1
ATOM 1533 O O . SER A 1 195 ? -23.301 23.061 3.559 1.00 68.88 195 SER A O 1
ATOM 1535 N N . LEU A 1 196 ? -25.503 23.444 3.822 1.00 60.78 196 LEU A N 1
ATOM 1536 C CA . LEU A 1 196 ? -25.436 24.909 3.728 1.00 60.78 196 LEU A CA 1
ATOM 1537 C C . LEU A 1 196 ? -25.200 25.560 5.100 1.00 60.78 196 LEU A C 1
ATOM 1539 O O . LEU A 1 196 ? -25.048 26.775 5.179 1.00 60.78 196 LEU A O 1
ATOM 1543 N N . LEU A 1 197 ? -25.186 24.760 6.172 1.00 51.72 197 LEU A N 1
ATOM 1544 C CA . LEU A 1 197 ? -24.659 25.193 7.459 1.00 51.72 197 LEU A CA 1
ATOM 1545 C C . LEU A 1 197 ? -23.150 25.365 7.284 1.00 51.72 197 LEU A C 1
ATOM 1547 O O . LEU A 1 197 ? -22.523 24.546 6.611 1.00 51.72 197 LEU A O 1
ATOM 1551 N N . ALA A 1 198 ? -22.637 26.478 7.801 1.00 47.56 198 ALA A N 1
ATOM 1552 C CA . ALA A 1 198 ? -21.299 27.004 7.582 1.00 47.56 198 ALA A CA 1
ATOM 1553 C C . ALA A 1 198 ? -20.185 25.940 7.650 1.00 47.56 198 ALA A C 1
ATOM 1555 O O . ALA A 1 198 ? -20.344 24.879 8.252 1.00 47.56 198 ALA A O 1
ATOM 1556 N N . GLY A 1 199 ? -19.075 26.221 6.959 1.00 47.59 199 GLY A N 1
ATOM 1557 C CA . GLY A 1 199 ? -17.957 25.294 6.771 1.00 47.59 199 GLY A CA 1
ATOM 1558 C C . GLY A 1 199 ? -17.391 24.712 8.078 1.00 47.59 199 GLY A C 1
ATOM 1559 O O . GLY A 1 199 ? -17.785 25.104 9.172 1.00 47.59 199 GLY A O 1
ATOM 1560 N N . PRO A 1 200 ? -16.397 23.812 7.994 1.00 49.19 200 PRO A N 1
ATOM 1561 C CA . PRO A 1 200 ? -15.897 23.040 9.140 1.00 49.19 200 PRO A CA 1
ATOM 1562 C C . PRO A 1 200 ? -15.287 23.882 10.284 1.00 49.19 200 PRO A C 1
ATOM 1564 O O . PRO A 1 200 ? -14.867 23.321 11.289 1.00 49.19 200 PRO A O 1
ATOM 1567 N N . ALA A 1 201 ? -15.225 25.210 10.145 1.00 46.25 201 ALA A N 1
ATOM 1568 C CA . ALA A 1 201 ? -14.824 26.137 11.197 1.00 46.25 201 ALA A CA 1
ATOM 1569 C C . ALA A 1 201 ? -15.952 26.482 12.194 1.00 46.25 201 ALA A C 1
ATOM 1571 O O . ALA A 1 201 ? -15.637 26.896 13.305 1.00 46.25 201 ALA A O 1
ATOM 1572 N N . ASP A 1 202 ? -17.228 26.289 11.830 1.00 45.84 202 ASP A N 1
ATOM 1573 C CA . ASP A 1 202 ? -18.377 26.796 12.604 1.00 45.84 202 ASP A CA 1
ATOM 1574 C C . ASP A 1 202 ? -19.295 25.696 13.166 1.00 45.84 202 ASP A C 1
ATOM 1576 O O . ASP A 1 202 ? -20.280 25.999 13.839 1.00 45.84 202 ASP A O 1
ATOM 1580 N N . VAL A 1 203 ? -18.994 24.413 12.927 1.00 47.56 203 VAL A N 1
ATOM 1581 C CA . VAL A 1 203 ? -19.619 23.323 13.692 1.00 47.56 203 VAL A CA 1
ATOM 1582 C C . VAL A 1 203 ? -18.889 23.263 15.033 1.00 47.56 203 VAL A C 1
ATOM 1584 O O . VAL A 1 203 ? -17.686 22.980 15.026 1.00 47.56 203 VAL A O 1
ATOM 1587 N N . PRO A 1 204 ? -19.553 23.511 16.181 1.00 46.53 204 PRO A N 1
ATOM 1588 C CA . PRO A 1 204 ? -18.925 23.299 17.474 1.00 46.53 204 PRO A CA 1
ATOM 1589 C C . PRO A 1 204 ? -18.421 21.862 17.502 1.00 46.53 204 PRO A C 1
ATOM 1591 O O . PRO A 1 204 ? -19.201 20.919 17.350 1.00 46.53 204 PRO A O 1
ATOM 1594 N N . LEU A 1 205 ? -17.106 21.690 17.628 1.00 50.06 205 LEU A N 1
ATOM 1595 C CA . LEU A 1 205 ? -16.517 20.388 17.887 1.00 50.06 205 LEU A CA 1
ATOM 1596 C C . LEU A 1 205 ? -17.011 19.963 19.268 1.00 50.06 205 LEU A C 1
ATOM 1598 O O . LEU A 1 205 ? -16.408 20.300 20.285 1.00 50.06 205 LEU A O 1
ATOM 1602 N N . VAL A 1 206 ? -18.145 19.267 19.303 1.00 53.59 206 VAL A N 1
ATOM 1603 C CA . VAL A 1 206 ? -18.682 18.707 20.537 1.00 53.59 206 VAL A CA 1
ATOM 1604 C C . VAL A 1 206 ? -17.643 17.704 21.020 1.00 53.59 206 VAL A C 1
ATOM 1606 O O . VAL A 1 206 ? -17.316 16.749 20.312 1.00 53.59 206 VAL A O 1
ATOM 1609 N N . SER A 1 207 ? -17.061 17.959 22.191 1.00 56.62 207 SER A N 1
ATOM 1610 C CA . SER A 1 207 ? -16.095 17.073 22.833 1.00 56.62 207 SER A CA 1
ATOM 1611 C C . SER A 1 207 ? -16.800 15.780 23.245 1.00 56.62 207 SER A C 1
ATOM 1613 O O . SER A 1 207 ? -17.271 15.639 24.370 1.00 56.62 207 SER A O 1
ATOM 1615 N N . GLY A 1 208 ? -16.923 14.851 22.302 1.00 67.69 208 GLY A N 1
ATOM 1616 C CA . GLY A 1 208 ? -17.385 13.497 22.556 1.00 67.69 208 GLY A CA 1
ATOM 1617 C C . GLY A 1 208 ? -16.219 12.639 23.024 1.00 67.69 208 GLY A C 1
ATOM 1618 O O . GLY A 1 208 ? -15.157 12.628 22.396 1.00 67.69 208 GLY A O 1
ATOM 1619 N N . ASN A 1 209 ? -16.417 11.909 24.117 1.00 87.06 209 ASN A N 1
ATOM 1620 C CA . ASN A 1 209 ? -15.540 10.794 24.434 1.00 87.06 209 ASN A CA 1
ATOM 1621 C C . ASN A 1 209 ? -15.831 9.664 23.444 1.00 87.06 209 ASN A C 1
ATOM 1623 O O . ASN A 1 209 ? -16.995 9.385 23.144 1.00 87.06 209 ASN A O 1
ATOM 1627 N N . CYS A 1 210 ? -14.793 9.023 22.921 1.00 91.12 210 CYS A N 1
ATOM 1628 C CA . CYS A 1 210 ? -14.977 7.872 22.050 1.00 91.12 210 CYS A CA 1
ATOM 1629 C C . CYS A 1 210 ? -13.887 6.822 22.230 1.00 91.12 210 CYS A C 1
ATOM 1631 O O . CYS A 1 210 ? -12.750 7.106 22.627 1.00 91.12 210 CYS A O 1
ATOM 1633 N N . LYS A 1 211 ? -14.250 5.590 21.890 1.00 93.56 211 LYS A N 1
ATOM 1634 C CA . LYS A 1 211 ? -13.333 4.487 21.661 1.00 93.56 211 LYS A CA 1
ATOM 1635 C C . LYS A 1 211 ? -13.092 4.369 20.159 1.00 93.56 211 LYS A C 1
ATOM 1637 O O . LYS A 1 211 ? -14.022 4.141 19.390 1.00 93.56 211 LYS A O 1
ATOM 1642 N N . LEU A 1 212 ? -11.837 4.531 19.753 1.00 95.19 212 LEU A N 1
ATOM 1643 C CA . LEU A 1 212 ? -11.385 4.424 18.369 1.00 95.19 212 LEU A CA 1
ATOM 1644 C C . LEU A 1 212 ? -10.588 3.126 18.196 1.00 95.19 212 LEU A C 1
ATOM 1646 O O . LEU A 1 212 ? -9.600 2.905 18.899 1.00 95.19 212 LEU A O 1
ATOM 1650 N N . GLY A 1 213 ? -11.003 2.284 17.257 1.00 97.06 213 GLY A N 1
ATOM 1651 C CA . GLY A 1 213 ? -10.232 1.146 16.766 1.00 97.06 213 GLY A CA 1
ATOM 1652 C C . GLY A 1 213 ? -9.545 1.499 15.458 1.00 97.06 213 GLY A C 1
ATOM 1653 O O . GLY A 1 213 ? -10.218 1.845 14.493 1.00 97.06 213 GLY A O 1
ATOM 1654 N N . ILE A 1 214 ? -8.216 1.408 15.423 1.00 98.00 214 ILE A N 1
ATOM 1655 C CA . ILE A 1 214 ? -7.423 1.500 14.192 1.00 98.00 214 ILE A CA 1
ATOM 1656 C C . ILE A 1 214 ? -6.991 0.082 13.829 1.00 98.00 214 ILE A C 1
ATOM 1658 O O . ILE A 1 214 ? -6.183 -0.519 14.538 1.00 98.00 214 ILE A O 1
ATOM 1662 N N . HIS A 1 215 ? -7.542 -0.456 12.749 1.00 98.00 215 HIS A N 1
ATOM 1663 C CA . HIS A 1 215 ? -7.329 -1.822 12.286 1.00 98.00 215 HIS A CA 1
ATOM 1664 C C . HIS A 1 215 ? -6.395 -1.798 11.078 1.00 98.00 215 HIS A C 1
ATOM 1666 O O . HIS A 1 215 ? -6.788 -1.332 10.019 1.00 98.00 215 HIS A O 1
ATOM 1672 N N . VAL A 1 216 ? -5.169 -2.296 11.223 1.00 98.19 216 VAL A N 1
ATOM 1673 C CA . VAL A 1 216 ? -4.184 -2.358 10.131 1.00 98.19 216 VAL A CA 1
ATOM 1674 C C . VAL A 1 216 ? -4.077 -3.792 9.633 1.00 98.19 216 VAL A C 1
ATOM 1676 O O . VAL A 1 216 ? -3.976 -4.716 10.441 1.00 98.19 216 VAL A O 1
ATOM 1679 N N . SER A 1 217 ? -4.078 -3.993 8.318 1.00 97.06 217 SER A N 1
ATOM 1680 C CA . SER A 1 217 ? -3.938 -5.304 7.688 1.00 97.06 217 SER A CA 1
ATOM 1681 C C . SER A 1 217 ? -2.747 -6.081 8.252 1.00 97.06 217 SER A C 1
ATOM 1683 O O . SER A 1 217 ? -1.609 -5.604 8.301 1.00 97.06 217 SER A O 1
ATOM 1685 N N . ASP A 1 218 ? -2.996 -7.315 8.689 1.00 94.69 2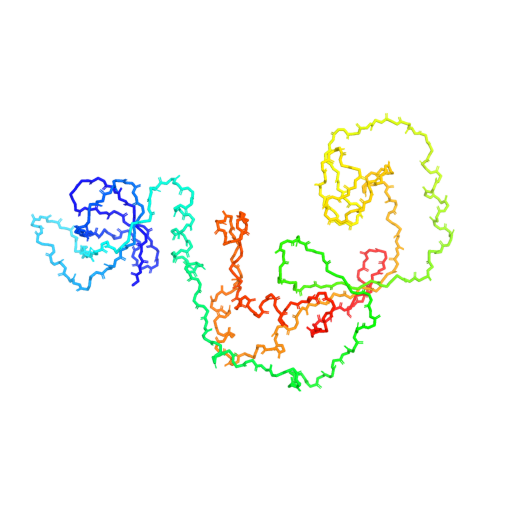18 ASP A N 1
ATOM 1686 C CA . ASP A 1 218 ? -1.969 -8.156 9.296 1.00 94.69 218 ASP A CA 1
ATOM 1687 C C . ASP A 1 218 ? -1.168 -8.916 8.230 1.00 94.69 218 ASP A C 1
ATOM 1689 O O . ASP A 1 218 ? -1.266 -10.137 8.067 1.00 94.69 218 ASP A O 1
ATOM 1693 N N . VAL A 1 219 ? -0.336 -8.183 7.492 1.00 94.94 219 VAL A N 1
ATOM 1694 C CA . VAL A 1 219 ? 0.524 -8.743 6.437 1.00 94.94 219 VAL A CA 1
ATOM 1695 C C . VAL A 1 219 ? 1.496 -9.794 6.988 1.00 94.94 219 VAL A C 1
ATOM 1697 O O . VAL A 1 219 ? 1.758 -10.816 6.343 1.00 94.94 219 VAL A O 1
ATOM 1700 N N . ALA A 1 220 ? 2.009 -9.579 8.202 1.00 91.94 220 ALA A N 1
ATOM 1701 C CA . ALA A 1 220 ? 2.973 -10.466 8.852 1.00 91.94 220 ALA A CA 1
ATOM 1702 C C . ALA A 1 220 ? 2.372 -11.834 9.222 1.00 91.94 220 ALA A C 1
ATOM 1704 O O . ALA A 1 220 ? 3.104 -12.828 9.306 1.00 91.94 220 ALA A O 1
ATOM 1705 N N . SER A 1 221 ? 1.048 -11.924 9.390 1.00 90.38 221 SER A N 1
ATOM 1706 C CA . SER A 1 221 ? 0.368 -13.211 9.564 1.00 90.38 221 SER A CA 1
ATOM 1707 C C . SER A 1 221 ? 0.498 -14.121 8.346 1.00 90.38 221 SER A C 1
ATOM 1709 O O . SER A 1 221 ? 0.608 -15.332 8.508 1.00 90.38 221 SER A O 1
ATOM 1711 N N . ARG A 1 222 ? 0.572 -13.550 7.137 1.00 91.00 222 ARG A N 1
ATOM 1712 C CA . ARG A 1 222 ? 0.670 -14.291 5.871 1.00 91.00 222 ARG A CA 1
ATOM 1713 C C . ARG A 1 222 ? 2.098 -14.463 5.384 1.00 91.00 222 ARG A C 1
ATOM 1715 O O . ARG A 1 222 ? 2.448 -15.528 4.876 1.00 91.00 222 ARG A O 1
ATOM 1722 N N . ILE A 1 223 ? 2.916 -13.423 5.521 1.00 93.00 223 ILE A N 1
ATOM 1723 C CA . ILE A 1 223 ? 4.279 -13.379 4.988 1.00 93.00 223 ILE A CA 1
ATOM 1724 C C . ILE A 1 223 ? 5.270 -13.539 6.139 1.00 93.00 223 ILE A C 1
ATOM 1726 O O . ILE A 1 223 ? 5.570 -12.599 6.872 1.00 93.00 223 ILE A O 1
ATOM 1730 N N . GLY A 1 224 ? 5.804 -14.752 6.290 1.00 88.75 224 GLY A N 1
ATOM 1731 C CA . GLY A 1 224 ? 6.843 -15.035 7.279 1.00 88.75 224 GLY A CA 1
ATOM 1732 C C . GLY A 1 224 ? 8.197 -14.419 6.907 1.00 88.75 224 GLY A C 1
ATOM 1733 O O . GLY A 1 224 ? 8.540 -14.329 5.726 1.00 88.75 224 GLY A O 1
ATOM 1734 N N . GLY A 1 225 ? 8.998 -14.067 7.918 1.00 87.62 225 GLY A N 1
ATOM 1735 C CA . GLY A 1 225 ? 10.324 -13.450 7.742 1.00 87.62 225 GLY A CA 1
ATOM 1736 C C . GLY A 1 225 ? 11.343 -14.298 6.965 1.00 87.62 225 GLY A C 1
ATOM 1737 O O . GLY A 1 225 ? 12.253 -13.758 6.351 1.00 87.62 225 GLY A O 1
ATOM 1738 N N . GLU A 1 226 ? 11.152 -15.618 6.918 1.00 84.12 226 GLU A N 1
ATOM 1739 C CA . GLU A 1 226 ? 12.013 -16.556 6.175 1.00 84.12 226 GLU A CA 1
ATOM 1740 C C . GLU A 1 226 ? 11.552 -16.785 4.718 1.00 84.12 226 GLU A C 1
ATOM 1742 O O . GLU A 1 226 ? 12.099 -17.626 3.995 1.00 84.12 226 GLU A O 1
ATOM 1747 N N . SER A 1 227 ? 10.494 -16.096 4.272 1.00 87.44 227 SER A N 1
ATOM 1748 C CA . SER A 1 227 ? 9.972 -16.249 2.912 1.00 87.44 227 SER A CA 1
ATOM 1749 C C . SER A 1 227 ? 10.816 -15.496 1.878 1.00 87.44 227 SER A C 1
ATOM 1751 O O . SER A 1 227 ? 11.389 -14.435 2.147 1.00 87.44 227 SER A O 1
ATOM 1753 N N . GLY A 1 228 ? 10.849 -16.016 0.644 1.00 90.06 228 GLY A N 1
ATOM 1754 C CA . GLY A 1 228 ? 11.465 -15.299 -0.478 1.00 90.06 228 GLY A CA 1
ATOM 1755 C C . GLY A 1 228 ? 10.748 -13.977 -0.762 1.00 90.06 228 GLY A C 1
ATOM 1756 O O . GLY A 1 228 ? 11.384 -12.985 -1.109 1.00 90.06 228 GLY A O 1
ATOM 1757 N N . LEU A 1 229 ? 9.433 -13.944 -0.527 1.00 94.62 229 LEU A N 1
ATO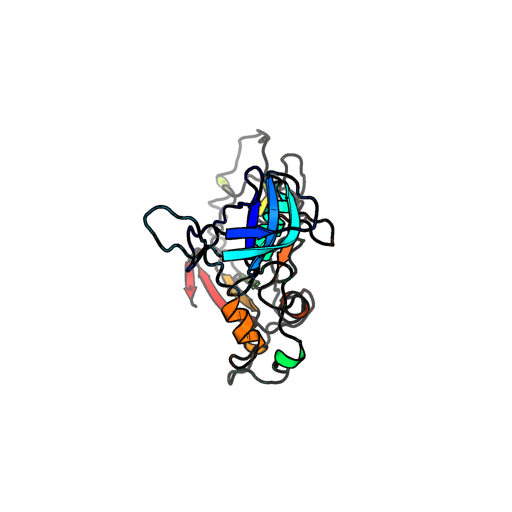M 1758 C CA . LEU A 1 229 ? 8.621 -12.746 -0.681 1.00 94.62 229 LEU A CA 1
ATOM 1759 C C . LEU A 1 229 ? 8.946 -11.667 0.365 1.00 94.62 229 LEU A C 1
ATOM 1761 O O . LEU A 1 229 ? 8.980 -10.495 0.010 1.00 94.62 229 LEU A O 1
ATOM 1765 N N . PHE A 1 230 ? 9.248 -12.035 1.613 1.00 94.81 230 PHE A N 1
ATOM 1766 C CA . PHE A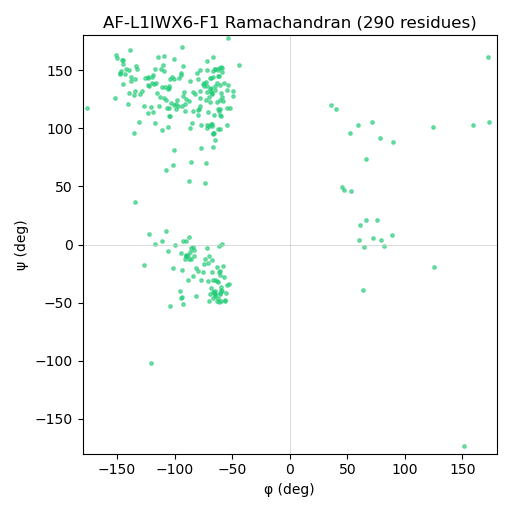 1 230 ? 9.722 -11.079 2.619 1.00 94.81 230 PHE A CA 1
ATOM 1767 C C . PHE A 1 230 ? 11.057 -10.448 2.217 1.00 94.81 230 PHE A C 1
ATOM 1769 O O . PHE A 1 230 ? 11.207 -9.231 2.276 1.00 94.81 230 PHE A O 1
ATOM 1776 N N . SER A 1 231 ? 12.016 -11.263 1.762 1.00 93.38 231 SER A N 1
ATOM 1777 C CA . SER A 1 231 ? 13.316 -10.759 1.296 1.00 93.38 231 SER A CA 1
ATOM 1778 C C . SER A 1 231 ? 13.157 -9.797 0.115 1.00 93.38 231 SER A C 1
ATOM 1780 O O . SER A 1 231 ? 13.761 -8.728 0.107 1.00 93.38 231 SER A O 1
ATOM 1782 N N . TRP A 1 232 ? 12.279 -10.141 -0.831 1.00 93.06 232 TRP A N 1
ATOM 1783 C CA . TRP A 1 232 ? 11.920 -9.275 -1.953 1.00 93.06 232 TRP A CA 1
ATOM 1784 C C . TRP A 1 232 ? 11.273 -7.962 -1.501 1.00 93.06 232 TRP A C 1
ATOM 1786 O O . TRP A 1 232 ? 11.694 -6.889 -1.924 1.00 93.06 232 TRP A O 1
ATOM 1796 N N . ALA A 1 233 ? 10.271 -8.030 -0.619 1.00 95.19 233 ALA A N 1
ATOM 1797 C CA . ALA A 1 233 ? 9.595 -6.851 -0.086 1.00 95.19 233 ALA A CA 1
ATOM 1798 C C . ALA A 1 233 ? 10.580 -5.927 0.642 1.00 95.19 233 ALA A C 1
ATOM 1800 O O . ALA A 1 233 ? 10.526 -4.714 0.472 1.00 95.19 233 ALA A O 1
ATOM 1801 N N . LYS A 1 234 ? 11.530 -6.501 1.389 1.00 94.75 234 LYS A N 1
ATOM 1802 C CA . LYS A 1 234 ? 12.589 -5.763 2.081 1.00 94.75 234 LYS A CA 1
ATOM 1803 C C . LYS A 1 234 ? 13.544 -5.051 1.119 1.00 94.75 234 LYS A C 1
ATOM 1805 O O . LYS A 1 234 ? 13.919 -3.918 1.395 1.00 94.75 234 LYS A O 1
ATOM 1810 N N . GLU A 1 235 ? 13.946 -5.699 0.026 1.00 91.69 235 GLU A N 1
ATOM 1811 C CA . GLU A 1 235 ? 14.795 -5.083 -1.006 1.00 91.69 235 GLU A CA 1
ATOM 1812 C C . GLU A 1 235 ? 14.054 -3.963 -1.743 1.00 91.69 235 GLU A C 1
ATOM 1814 O O . GLU A 1 235 ? 14.609 -2.893 -1.977 1.00 91.69 235 GLU A O 1
ATOM 1819 N N . ARG A 1 236 ? 12.776 -4.191 -2.053 1.00 90.94 236 ARG A N 1
ATOM 1820 C CA . ARG A 1 236 ? 11.919 -3.211 -2.719 1.00 90.94 236 ARG A CA 1
ATOM 1821 C C . ARG A 1 236 ? 11.540 -2.024 -1.828 1.00 90.94 236 ARG A C 1
ATOM 1823 O O . ARG A 1 236 ? 11.348 -0.925 -2.339 1.00 90.94 236 ARG A O 1
ATOM 1830 N N . ALA A 1 237 ? 11.423 -2.254 -0.522 1.00 94.00 237 ALA A N 1
ATOM 1831 C CA . ALA A 1 237 ? 11.095 -1.317 0.554 1.00 94.00 237 ALA A CA 1
ATOM 1832 C C . ALA A 1 237 ? 9.703 -0.658 0.513 1.00 94.00 237 ALA A C 1
ATOM 1834 O O . ALA A 1 237 ? 9.104 -0.485 1.571 1.00 94.00 237 ALA A O 1
ATOM 1835 N N . SER A 1 238 ? 9.188 -0.274 -0.658 1.00 94.19 238 SER A N 1
ATOM 1836 C CA . SER A 1 238 ? 7.901 0.416 -0.787 1.00 94.19 238 SER A CA 1
ATOM 1837 C C . SER A 1 238 ? 7.201 0.137 -2.122 1.00 94.19 238 SER A C 1
ATOM 1839 O O . SER A 1 238 ? 7.803 -0.322 -3.101 1.00 94.19 238 SER A O 1
ATOM 1841 N N . SER A 1 239 ? 5.904 0.435 -2.168 1.00 93.81 239 SER A N 1
ATOM 1842 C CA . SER A 1 239 ? 5.149 0.578 -3.412 1.00 93.81 239 SER A CA 1
ATOM 1843 C C . SER A 1 239 ? 5.645 1.807 -4.184 1.00 93.81 239 SER A C 1
ATOM 1845 O O . SER A 1 239 ? 6.095 2.791 -3.598 1.00 93.81 239 SER A O 1
ATOM 1847 N N . ALA A 1 240 ? 5.566 1.758 -5.513 1.00 90.50 240 ALA A N 1
ATOM 1848 C CA . ALA A 1 240 ? 5.896 2.892 -6.373 1.00 90.50 240 ALA A CA 1
ATOM 1849 C C . ALA A 1 240 ? 4.614 3.442 -7.001 1.00 90.50 240 ALA A C 1
ATOM 1851 O O . ALA A 1 240 ? 3.891 2.690 -7.649 1.00 90.50 240 ALA A O 1
ATOM 1852 N N . TYR A 1 241 ? 4.357 4.737 -6.841 1.00 87.81 241 TYR A N 1
ATOM 1853 C CA . TYR A 1 241 ? 3.197 5.425 -7.413 1.00 87.81 241 TYR A CA 1
ATOM 1854 C C . TYR A 1 241 ? 3.660 6.337 -8.546 1.00 87.81 241 TYR A C 1
ATOM 1856 O O . TYR A 1 241 ? 4.686 7.010 -8.423 1.00 87.81 241 TYR A O 1
ATOM 1864 N N . HIS A 1 242 ? 2.945 6.335 -9.667 1.00 80.88 242 HIS A N 1
ATOM 1865 C CA . HIS A 1 242 ? 3.351 7.082 -10.850 1.00 80.88 242 HIS A CA 1
ATOM 1866 C C . HIS A 1 242 ? 2.166 7.600 -11.664 1.00 80.88 242 HIS A C 1
ATOM 1868 O O . HIS A 1 242 ? 1.153 6.927 -11.818 1.00 80.88 242 HIS A O 1
ATOM 1874 N N . HIS A 1 243 ? 2.355 8.760 -12.292 1.00 73.69 243 HIS A N 1
ATOM 1875 C CA . HIS A 1 243 ? 1.390 9.362 -13.215 1.00 73.69 243 HIS A CA 1
ATOM 1876 C C . HIS A 1 243 ? 1.589 8.851 -14.655 1.0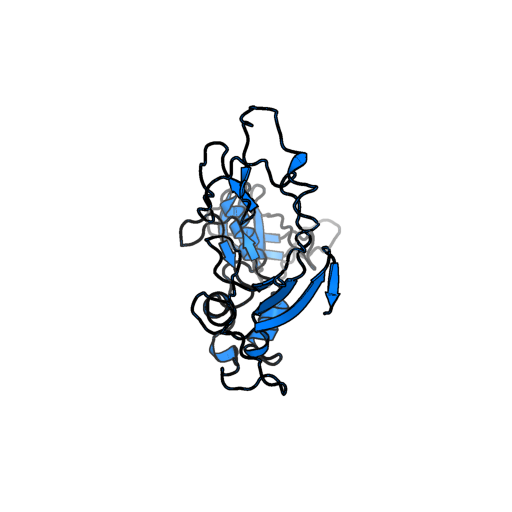0 73.69 243 HIS A C 1
ATOM 1878 O O . HIS A 1 243 ? 1.877 9.621 -15.573 1.00 73.69 243 HIS A O 1
ATOM 1884 N N . GLY A 1 244 ? 1.572 7.528 -14.827 1.00 66.12 244 GLY A N 1
ATOM 1885 C CA . GLY A 1 244 ? 1.906 6.862 -16.088 1.00 66.12 244 GLY A CA 1
ATOM 1886 C C . GLY A 1 244 ? 0.716 6.135 -16.706 1.00 66.12 244 GLY A C 1
ATOM 1887 O O . GLY A 1 244 ? -0.230 5.831 -15.985 1.00 66.12 244 GLY A O 1
ATOM 1888 N N . PRO A 1 245 ? 0.773 5.808 -18.010 1.00 56.91 245 PRO A N 1
ATOM 1889 C CA . PRO A 1 245 ? -0.249 4.989 -18.647 1.00 56.91 245 PRO A CA 1
ATOM 1890 C C . PRO A 1 245 ? -0.355 3.641 -17.927 1.00 56.91 245 PRO A C 1
ATOM 1892 O O . PRO A 1 245 ? 0.637 2.919 -17.814 1.00 56.91 245 PRO A O 1
ATOM 1895 N N . VAL A 1 246 ? -1.547 3.312 -17.445 1.00 60.44 246 VAL A N 1
ATOM 1896 C CA . VAL A 1 246 ? -1.898 1.984 -16.926 1.00 60.44 246 VAL A CA 1
ATOM 1897 C C . VAL A 1 246 ? -2.878 1.308 -17.880 1.00 60.44 246 VAL A C 1
ATOM 1899 O O . VAL A 1 246 ? -3.594 1.976 -18.627 1.00 60.44 246 VAL A O 1
ATOM 1902 N N . ASP A 1 247 ? -2.896 -0.027 -17.869 1.00 52.84 247 ASP A N 1
ATOM 1903 C CA . ASP A 1 247 ? -3.681 -0.855 -18.799 1.00 52.84 247 ASP A CA 1
ATOM 1904 C C . ASP A 1 247 ? -5.197 -0.566 -18.760 1.00 52.84 247 ASP A C 1
ATOM 1906 O O . ASP A 1 247 ? -5.912 -0.899 -19.704 1.00 52.84 247 ASP A O 1
ATOM 1910 N N . ASP A 1 248 ? -5.698 0.075 -17.697 1.00 55.38 248 ASP A N 1
ATOM 1911 C CA . ASP A 1 248 ? -7.104 0.467 -17.542 1.00 55.38 248 ASP A CA 1
ATOM 1912 C C . ASP A 1 248 ? -7.429 1.896 -18.017 1.00 55.38 248 ASP A C 1
ATOM 1914 O O . ASP A 1 248 ? -8.575 2.338 -17.917 1.00 55.38 248 ASP A O 1
ATOM 1918 N N . GLY A 1 249 ? -6.451 2.613 -18.580 1.00 52.78 249 GLY A N 1
ATOM 1919 C CA . GLY A 1 249 ? -6.632 3.959 -19.124 1.00 52.78 249 GLY A CA 1
ATOM 1920 C C . GLY A 1 249 ? -6.659 5.077 -18.079 1.00 52.78 249 GLY A C 1
ATOM 1921 O O . GLY A 1 249 ? -6.849 6.238 -18.455 1.00 52.78 249 GLY A O 1
ATOM 1922 N N . SER A 1 250 ? -6.450 4.771 -16.794 1.00 57.09 250 SER A N 1
ATOM 1923 C CA . SER A 1 250 ? -6.204 5.803 -15.786 1.00 57.09 250 SER A CA 1
ATOM 1924 C C . SER A 1 250 ? -4.807 6.426 -15.958 1.00 57.09 250 SER A C 1
ATOM 1926 O O . SER A 1 250 ? -3.924 5.883 -16.627 1.00 57.09 250 SER A O 1
ATOM 1928 N N . LYS A 1 251 ? -4.624 7.643 -15.432 1.00 59.62 251 LYS A N 1
ATOM 1929 C CA . LYS A 1 251 ? -3.327 8.343 -15.464 1.00 59.62 251 LYS A CA 1
ATOM 1930 C C . LYS A 1 251 ? -2.467 8.042 -14.243 1.00 59.62 251 LYS A C 1
ATOM 1932 O O . LYS A 1 251 ? -1.300 8.410 -14.254 1.00 59.62 251 LYS A O 1
ATOM 1937 N N . ASP A 1 252 ? -3.032 7.380 -13.239 1.00 68.19 252 ASP A N 1
ATOM 1938 C CA . ASP A 1 252 ? -2.403 7.123 -11.952 1.00 68.19 252 ASP A CA 1
ATOM 1939 C C . ASP A 1 252 ? -2.286 5.615 -11.770 1.00 68.19 252 ASP A C 1
ATOM 1941 O O . ASP A 1 252 ? -3.283 4.902 -11.693 1.00 68.19 252 ASP A O 1
ATOM 1945 N N . GLY A 1 253 ? -1.051 5.130 -11.737 1.00 75.88 253 GLY A N 1
ATOM 1946 C CA . GLY A 1 253 ? -0.732 3.728 -11.535 1.00 75.88 253 GLY A CA 1
ATOM 1947 C C . GLY A 1 253 ? 0.065 3.524 -10.259 1.00 75.88 253 GLY A C 1
ATOM 1948 O O . GLY A 1 253 ? 0.843 4.386 -9.837 1.00 75.88 253 GLY A O 1
ATOM 1949 N N . SER A 1 254 ? -0.096 2.350 -9.663 1.00 86.38 254 SER A N 1
ATOM 1950 C CA . SER A 1 254 ? 0.788 1.860 -8.618 1.00 86.38 254 SER A CA 1
ATOM 1951 C C . SER A 1 254 ? 1.442 0.560 -9.069 1.00 86.38 254 SER A C 1
ATOM 1953 O O . SER A 1 254 ? 0.855 -0.274 -9.760 1.00 86.38 254 SER A O 1
ATOM 1955 N N . VAL A 1 255 ? 2.693 0.385 -8.664 1.00 90.00 255 VAL A N 1
ATOM 1956 C CA . VAL A 1 255 ? 3.376 -0.900 -8.695 1.00 90.00 255 VAL A CA 1
ATOM 1957 C C . VAL A 1 255 ? 3.563 -1.305 -7.231 1.00 90.00 255 VAL A C 1
ATOM 1959 O O . VAL A 1 255 ? 4.486 -0.796 -6.578 1.00 90.00 255 VAL A O 1
ATOM 1962 N N . PRO A 1 256 ? 2.692 -2.175 -6.686 1.00 93.19 256 PRO A N 1
ATOM 1963 C CA . PRO A 1 256 ? 2.669 -2.462 -5.255 1.00 93.19 256 PRO A CA 1
ATOM 1964 C C . PRO A 1 256 ? 3.951 -3.150 -4.776 1.00 93.19 256 PRO A C 1
ATOM 1966 O O . PRO A 1 256 ? 4.591 -3.883 -5.533 1.00 93.19 256 PRO A O 1
ATOM 1969 N N . MET A 1 257 ? 4.337 -2.954 -3.514 1.00 95.62 257 MET A N 1
ATOM 1970 C CA . MET A 1 257 ? 5.502 -3.624 -2.918 1.00 95.62 257 MET A CA 1
ATOM 1971 C C . MET A 1 257 ? 5.404 -5.155 -3.035 1.00 95.62 257 MET A C 1
ATOM 1973 O O . MET A 1 257 ? 6.374 -5.848 -3.356 1.00 95.62 257 MET A O 1
ATOM 1977 N N . LEU A 1 258 ? 4.203 -5.675 -2.803 1.00 95.94 258 LEU A N 1
ATOM 1978 C CA . LEU A 1 258 ? 3.870 -7.092 -2.865 1.00 95.94 258 LEU A CA 1
ATOM 1979 C C . LEU A 1 258 ? 3.169 -7.426 -4.193 1.00 95.94 258 LEU A C 1
ATOM 1981 O O . LEU A 1 258 ? 2.644 -6.529 -4.846 1.00 95.94 258 LEU A O 1
ATOM 1985 N N . PRO A 1 259 ? 3.149 -8.700 -4.627 1.00 95.12 259 PRO A N 1
ATOM 1986 C CA . PRO A 1 259 ? 2.414 -9.112 -5.818 1.00 95.12 259 PRO A CA 1
ATOM 1987 C C . PRO A 1 259 ? 0.964 -8.588 -5.796 1.00 95.12 259 PRO A C 1
ATOM 1989 O O . PRO A 1 259 ? 0.287 -8.788 -4.783 1.00 95.12 259 PRO A O 1
ATOM 1992 N N . PRO A 1 260 ? 0.450 -7.973 -6.882 1.00 93.06 260 PRO A N 1
ATOM 1993 C CA . PRO A 1 260 ? -0.883 -7.358 -6.907 1.00 93.06 260 PRO A CA 1
ATOM 1994 C C . PRO A 1 260 ? -2.019 -8.299 -6.490 1.00 93.06 260 PRO A C 1
ATOM 1996 O O . PRO A 1 260 ? -2.956 -7.890 -5.818 1.00 93.06 260 PRO A O 1
ATOM 1999 N N . THR A 1 261 ? -1.910 -9.587 -6.824 1.00 93.44 261 THR A N 1
ATOM 2000 C CA . THR A 1 261 ? -2.861 -10.637 -6.414 1.00 93.44 261 THR A CA 1
ATOM 2001 C C . THR A 1 261 ? -2.970 -10.817 -4.898 1.00 93.44 261 THR A C 1
ATOM 2003 O O . THR A 1 261 ? -3.987 -11.303 -4.413 1.00 93.44 261 THR A O 1
ATOM 2006 N N . LEU A 1 262 ? -1.915 -10.474 -4.153 1.00 95.56 262 LEU A N 1
ATOM 2007 C CA . LEU A 1 262 ? -1.905 -10.505 -2.692 1.00 95.56 262 LEU A CA 1
ATOM 2008 C C . LEU A 1 262 ? -2.295 -9.144 -2.125 1.00 95.56 262 LEU A C 1
ATOM 2010 O O . LEU A 1 262 ? -3.210 -9.090 -1.307 1.00 95.56 262 LEU A O 1
ATOM 2014 N N . ALA A 1 263 ? -1.630 -8.080 -2.593 1.00 96.00 263 ALA A N 1
ATOM 2015 C CA . ALA A 1 263 ? -1.830 -6.709 -2.128 1.00 96.00 263 ALA A CA 1
ATOM 2016 C C . ALA A 1 263 ? -3.291 -6.267 -2.269 1.00 96.00 263 ALA A C 1
ATOM 2018 O O . ALA A 1 263 ? -3.884 -5.821 -1.302 1.00 96.00 263 ALA A O 1
ATOM 2019 N N . HIS A 1 264 ? -3.907 -6.502 -3.431 1.00 94.94 264 HIS A N 1
ATOM 2020 C CA . HIS A 1 264 ? -5.304 -6.131 -3.681 1.00 94.94 264 HIS A CA 1
ATOM 2021 C C . HIS A 1 264 ? -6.318 -7.171 -3.166 1.00 94.94 264 HIS A C 1
ATOM 2023 O O . HIS A 1 264 ? -7.523 -7.031 -3.356 1.00 94.94 264 HIS A O 1
ATOM 2029 N N . GLY A 1 265 ? -5.842 -8.284 -2.602 1.00 95.06 265 GLY A N 1
ATOM 2030 C CA . GLY A 1 265 ? -6.647 -9.476 -2.346 1.00 95.06 265 GLY A CA 1
ATOM 2031 C C . GLY A 1 265 ? -6.690 -9.852 -0.873 1.00 95.06 265 GLY A C 1
ATOM 2032 O O . GLY A 1 265 ? -7.456 -9.306 -0.079 1.00 95.06 265 GLY A O 1
ATOM 2033 N N . VAL A 1 266 ? -5.903 -10.864 -0.512 1.00 94.06 266 VAL A N 1
ATOM 2034 C CA . VAL A 1 266 ? -5.897 -11.436 0.845 1.00 94.06 266 VAL A CA 1
ATOM 2035 C C . VAL A 1 266 ? -5.205 -10.547 1.878 1.00 94.06 266 VAL A C 1
ATOM 2037 O O . VAL A 1 266 ? -5.399 -10.768 3.068 1.00 94.06 266 VAL A O 1
ATOM 2040 N N . LEU A 1 267 ? -4.406 -9.572 1.434 1.00 96.31 267 LEU A N 1
ATOM 2041 C CA . LEU A 1 267 ? -3.723 -8.604 2.296 1.00 96.31 267 LEU A CA 1
ATOM 2042 C C . LEU A 1 267 ? -4.441 -7.255 2.368 1.00 96.31 267 LEU A C 1
ATOM 2044 O O . LEU A 1 267 ? -3.963 -6.374 3.065 1.00 96.31 267 LEU A O 1
ATOM 2048 N N . SER A 1 268 ? -5.564 -7.095 1.674 1.00 97.69 268 SER A N 1
ATOM 2049 C CA . SER A 1 268 ? -6.383 -5.891 1.760 1.00 97.69 268 SER A CA 1
ATOM 2050 C C . SER A 1 268 ? -7.631 -6.151 2.601 1.00 97.69 268 SER A C 1
ATOM 2052 O O . SER A 1 268 ? -8.229 -7.236 2.516 1.00 97.69 268 SER A O 1
ATOM 2054 N N . LEU A 1 269 ? -8.029 -5.147 3.387 1.00 97.75 269 LEU A N 1
ATOM 2055 C CA . LEU A 1 269 ? -9.254 -5.095 4.194 1.00 97.75 269 LEU A CA 1
ATOM 2056 C C . LEU A 1 269 ? -10.510 -4.879 3.328 1.00 97.75 269 LEU A C 1
ATOM 2058 O O . LEU A 1 269 ? -11.302 -3.970 3.551 1.00 97.75 269 LEU A O 1
ATOM 2062 N N . ASN A 1 270 ? -10.675 -5.727 2.313 1.00 96.88 270 ASN A N 1
ATOM 2063 C CA . ASN A 1 270 ? -11.753 -5.642 1.333 1.00 96.88 270 ASN A CA 1
ATOM 2064 C C . ASN A 1 270 ? -13.148 -5.756 1.973 1.00 96.88 270 ASN A C 1
ATOM 2066 O O . ASN A 1 270 ? -13.399 -6.636 2.802 1.00 96.88 270 ASN A O 1
ATOM 2070 N N . GLU A 1 271 ? -14.076 -4.913 1.512 1.00 95.69 271 GLU A N 1
ATOM 2071 C CA . GLU A 1 271 ? -15.463 -4.868 1.984 1.00 95.69 271 GLU A CA 1
ATOM 2072 C C . GLU A 1 271 ? -16.148 -6.246 1.912 1.00 95.69 271 GLU A C 1
ATOM 2074 O O . GLU A 1 271 ? -16.019 -6.994 0.938 1.00 95.69 271 GLU A O 1
ATOM 2079 N N . GLY A 1 272 ? -16.892 -6.592 2.967 1.00 95.00 272 GLY A N 1
ATOM 2080 C CA . GLY A 1 272 ? -17.647 -7.844 3.053 1.00 95.00 272 GLY A CA 1
ATOM 2081 C C . GLY A 1 272 ? -16.788 -9.098 3.241 1.00 95.00 272 GLY A C 1
ATOM 2082 O O . GLY A 1 272 ? -17.327 -10.206 3.234 1.00 95.00 272 GLY A O 1
ATOM 2083 N N . GLN A 1 273 ? -15.470 -8.958 3.416 1.00 95.44 273 GLN A N 1
ATOM 2084 C CA . GLN A 1 273 ? -14.560 -10.081 3.614 1.00 95.44 273 GLN A CA 1
ATOM 2085 C C . GLN A 1 273 ? -13.923 -10.042 5.003 1.00 95.44 273 GLN A C 1
ATOM 2087 O O . GLN A 1 273 ? -13.357 -9.038 5.422 1.00 95.44 273 GLN A O 1
ATOM 2092 N N . VAL A 1 274 ? -13.961 -11.175 5.709 1.00 94.56 274 VAL A N 1
ATOM 2093 C CA . VAL A 1 274 ? -13.259 -11.313 6.991 1.00 94.56 274 VAL A CA 1
ATOM 2094 C C . VAL A 1 274 ? -11.754 -11.285 6.734 1.00 94.56 274 VAL A C 1
ATOM 2096 O O . VAL A 1 274 ? -11.243 -11.990 5.852 1.00 94.56 274 VAL A O 1
ATOM 2099 N N . ARG A 1 275 ? -11.043 -10.439 7.485 1.00 94.69 275 ARG A N 1
ATOM 2100 C CA . ARG A 1 275 ? -9.607 -10.217 7.327 1.00 94.69 275 ARG A CA 1
ATOM 2101 C C . ARG A 1 275 ? -8.888 -10.131 8.669 1.00 94.69 275 ARG A C 1
ATOM 2103 O O . ARG A 1 275 ? -9.418 -9.534 9.602 1.00 94.69 275 ARG A O 1
ATOM 2110 N N . PRO A 1 276 ? -7.682 -10.715 8.777 1.00 93.62 276 PRO A N 1
ATOM 2111 C CA . PRO A 1 276 ? -6.850 -10.537 9.952 1.00 93.62 276 PRO A CA 1
ATOM 2112 C C . PRO A 1 276 ? -6.283 -9.114 9.975 1.00 93.62 276 PRO A C 1
ATOM 2114 O O . PRO A 1 276 ? -5.714 -8.644 8.989 1.00 93.62 276 PRO A O 1
ATOM 2117 N N . ALA A 1 277 ? -6.403 -8.455 11.123 1.00 95.19 277 ALA A N 1
ATOM 2118 C CA . ALA A 1 277 ? -5.851 -7.131 11.361 1.00 95.19 277 ALA A CA 1
ATOM 2119 C C . ALA A 1 277 ? -5.111 -7.084 12.702 1.00 95.19 277 ALA A C 1
ATOM 2121 O O . ALA A 1 277 ? -5.449 -7.800 13.650 1.00 95.19 277 ALA A O 1
ATOM 2122 N N . VAL A 1 278 ? -4.108 -6.216 12.779 1.00 95.56 278 VAL A N 1
ATOM 2123 C CA . VAL A 1 278 ? -3.515 -5.748 14.028 1.00 95.56 278 VAL A CA 1
ATOM 2124 C C . VAL A 1 278 ? -4.277 -4.496 14.437 1.00 95.56 278 VAL A C 1
ATOM 2126 O O . VAL A 1 278 ? -4.323 -3.526 13.684 1.00 95.56 278 VAL A O 1
ATOM 2129 N N . THR A 1 279 ? -4.890 -4.522 15.618 1.00 95.94 279 THR A N 1
ATOM 2130 C CA . THR A 1 279 ? -5.734 -3.417 16.088 1.00 95.94 279 THR A CA 1
ATOM 2131 C C . THR A 1 279 ? -5.036 -2.612 17.178 1.00 95.94 279 THR A C 1
ATOM 2133 O O . THR A 1 279 ? -4.507 -3.182 18.132 1.00 95.94 279 THR A O 1
ATOM 2136 N N . LEU A 1 280 ? -5.076 -1.285 17.053 1.00 96.62 280 LEU A N 1
ATOM 2137 C CA . LEU A 1 280 ? -4.755 -0.333 18.111 1.00 96.62 280 LEU A CA 1
ATOM 2138 C C . LEU A 1 280 ? -6.056 0.270 18.647 1.00 96.62 280 LEU A C 1
ATOM 2140 O O . LEU A 1 280 ? -6.772 0.958 17.920 1.00 96.62 280 LEU A O 1
ATOM 2144 N N . TRP A 1 281 ? -6.335 0.027 19.926 1.00 95.81 281 TRP A N 1
ATOM 2145 C CA . TRP A 1 281 ? -7.477 0.605 20.628 1.00 95.81 281 TRP A CA 1
ATOM 2146 C C . TRP A 1 281 ? -7.074 1.892 21.337 1.00 95.81 281 TRP A C 1
ATOM 2148 O O . TRP A 1 281 ? -6.130 1.900 22.123 1.00 95.81 281 TRP A O 1
ATOM 2158 N N . LEU A 1 282 ? -7.812 2.971 21.092 1.00 95.50 282 LEU A N 1
ATOM 2159 C CA . LEU A 1 282 ? -7.600 4.267 21.723 1.00 95.50 282 LEU A CA 1
ATOM 2160 C C . LEU A 1 282 ? -8.864 4.707 22.458 1.00 95.50 282 LEU A C 1
ATOM 2162 O O . LEU A 1 282 ? -9.962 4.624 21.916 1.00 95.50 282 LEU A O 1
ATOM 2166 N N . GLU A 1 283 ? -8.698 5.233 23.669 1.00 93.81 283 GLU A N 1
ATOM 2167 C CA . GLU A 1 283 ? -9.734 6.044 24.317 1.00 93.81 283 GLU A CA 1
ATOM 2168 C C . GLU A 1 283 ? -9.390 7.517 24.087 1.00 93.81 283 GLU A C 1
ATOM 2170 O O . GLU A 1 283 ? -8.289 7.965 24.435 1.00 93.81 283 GLU A O 1
ATOM 2175 N N . ILE A 1 284 ? -10.322 8.269 23.507 1.00 91.00 284 ILE A N 1
ATOM 2176 C CA . ILE A 1 284 ? -10.193 9.699 23.233 1.00 91.00 284 ILE A CA 1
ATOM 2177 C C . ILE A 1 284 ? -11.181 10.446 24.126 1.00 91.00 284 ILE A C 1
ATOM 2179 O O . ILE A 1 284 ? -12.366 10.132 24.135 1.00 91.00 284 ILE A O 1
ATOM 2183 N N . LYS A 1 285 ? -10.690 11.436 24.877 1.00 87.81 285 LYS A N 1
ATOM 2184 C CA . LYS A 1 285 ? -11.496 12.349 25.701 1.00 87.81 285 LYS A CA 1
ATOM 2185 C C . LYS A 1 285 ? -11.018 13.770 25.488 1.00 87.81 285 LYS A C 1
ATOM 2187 O O . LYS A 1 285 ? -9.809 14.002 25.509 1.00 87.81 285 LYS A O 1
ATOM 2192 N N . ASP A 1 286 ? -11.934 14.704 25.252 1.00 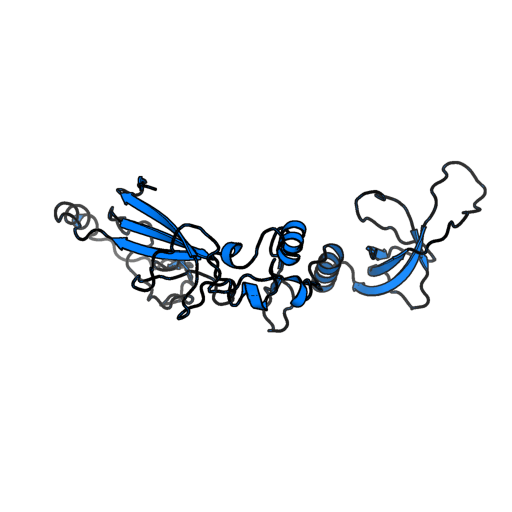84.12 286 ASP A N 1
ATOM 2193 C CA . ASP A 1 286 ? -11.610 16.114 24.980 1.00 84.12 286 ASP A CA 1
ATOM 2194 C C . ASP A 1 286 ? -10.490 16.277 23.930 1.00 84.12 286 ASP A C 1
ATOM 2196 O O . ASP A 1 286 ? -9.506 16.994 24.137 1.00 84.12 286 ASP A O 1
ATOM 2200 N N . PHE A 1 287 ? -10.602 15.535 22.819 1.00 83.12 287 PHE A N 1
ATOM 2201 C CA . PHE A 1 287 ? -9.621 15.486 21.719 1.00 83.12 287 PHE A CA 1
ATOM 2202 C C . PHE A 1 287 ? -8.217 14.991 22.107 1.00 83.12 287 PHE A C 1
ATOM 2204 O O . PHE A 1 287 ? -7.251 15.185 21.367 1.00 83.12 287 PHE A O 1
ATOM 2211 N N . LYS A 1 288 ? -8.075 14.330 23.259 1.00 87.44 288 LYS A N 1
ATOM 2212 C CA . LYS A 1 288 ? -6.812 13.761 23.737 1.00 87.44 288 LYS A CA 1
ATOM 2213 C C . LYS A 1 288 ? -6.917 12.255 23.870 1.00 87.44 288 LYS A C 1
ATOM 2215 O O . LYS A 1 288 ? -7.880 11.733 24.418 1.00 87.44 288 LYS A O 1
ATOM 2220 N N . VAL A 1 289 ? -5.868 11.561 23.445 1.00 92.00 289 VAL A N 1
ATOM 2221 C CA . VAL A 1 289 ? -5.708 10.131 23.721 1.00 92.00 289 VAL A CA 1
ATOM 2222 C C . VAL A 1 289 ? -5.402 9.956 25.208 1.00 92.00 289 VAL A C 1
ATOM 2224 O O . VAL A 1 289 ? -4.346 10.388 25.674 1.00 92.00 289 VAL A O 1
ATOM 2227 N N . VAL A 1 290 ? -6.313 9.325 25.944 1.00 91.19 290 VAL A N 1
ATOM 2228 C CA . VAL A 1 290 ? -6.169 9.062 27.386 1.00 91.19 290 VAL A CA 1
ATOM 2229 C C . VAL A 1 290 ? -5.752 7.625 27.689 1.00 91.19 290 VAL A C 1
ATOM 2231 O O . VAL A 1 290 ? -5.188 7.371 28.753 1.00 91.19 290 VAL A O 1
ATOM 2234 N N . ARG A 1 291 ? -5.959 6.696 26.745 1.00 85.50 291 ARG A N 1
ATOM 2235 C CA . ARG A 1 291 ? -5.528 5.297 26.852 1.00 85.50 291 ARG A CA 1
ATOM 2236 C C . ARG A 1 291 ? -5.067 4.743 25.504 1.00 85.50 291 ARG A C 1
ATOM 2238 O O . ARG A 1 291 ? -5.595 5.142 24.468 1.00 85.50 291 ARG A O 1
ATOM 2245 N N . ARG A 1 292 ? -4.080 3.845 25.559 1.00 78.88 292 ARG A N 1
ATOM 2246 C CA . ARG A 1 292 ? -3.537 3.040 24.458 1.00 78.88 292 ARG A CA 1
ATOM 2247 C C . ARG A 1 292 ? -3.460 1.578 24.882 1.00 78.88 292 ARG A C 1
ATOM 2249 O O . ARG A 1 292 ? -3.407 1.352 26.117 1.00 78.88 292 ARG A O 1
#

Organism: Guillardia theta (strain CCMP2712) (NCBI:txid905079)

Radius of gyration: 28.91 Å; Cα contacts (8 Å, |Δi|>4): 446; chains: 1; bounding box: 78×59×68 Å

pLDDT: mean 74.18, std 20.47, range [28.22, 98.25]